Protein AF-A0A2E8MAB9-F1 (afdb_monomer)

Radius of gyration: 24.34 Å; Cα contacts (8 Å, |Δi|>4): 139; chains: 1; bounding box: 61×45×67 Å

Foldseek 3Di:
DDDDDPLRVCQVQFQDWDWDFDDDPPDTDIDIFGFFFFDDPVRPPPGTDRPDDPPPPPDPPPDPDDDDLVVLLVVLVVVVVVVVVLVPDPPHPPDPVVDQAPVSLVVVLVVLCPDVVSVVVNVSVVSSVVSVVVVVLCDCQLQHVVVVVVQVVVCVVVVHHDDVVVSVCRNVVVVVVVVVVSVVVVVVVVVVVPCPPVPPPPRDTPDDDD

Structure (mmCIF, N/CA/C/O backbone):
data_AF-A0A2E8MAB9-F1
#
_entry.id   AF-A0A2E8MAB9-F1
#
loop_
_atom_site.group_PDB
_atom_site.id
_atom_site.type_symbol
_atom_site.label_atom_id
_atom_site.label_alt_id
_atom_site.label_comp_id
_atom_site.label_asym_id
_atom_site.label_entity_id
_atom_site.label_seq_id
_atom_site.pdbx_PDB_ins_code
_atom_site.Cartn_x
_atom_site.Cartn_y
_atom_site.Cartn_z
_atom_site.occupancy
_atom_site.B_iso_or_equiv
_atom_site.auth_seq_id
_atom_site.auth_comp_id
_atom_site.auth_asym_id
_atom_site.auth_atom_id
_atom_site.pdbx_PDB_model_num
ATOM 1 N N . MET A 1 1 ? 9.177 -32.205 -20.028 1.00 34.44 1 MET A N 1
ATOM 2 C CA . MET A 1 1 ? 10.242 -31.185 -19.918 1.00 34.44 1 MET A CA 1
ATOM 3 C C . MET A 1 1 ? 9.571 -29.888 -19.510 1.00 34.44 1 MET A C 1
ATOM 5 O O . MET A 1 1 ? 8.695 -29.441 -20.235 1.00 34.44 1 MET A O 1
ATOM 9 N N . GLY A 1 2 ? 9.847 -29.394 -18.302 1.00 42.41 2 GLY A N 1
ATOM 10 C CA . GLY A 1 2 ? 9.164 -28.224 -17.744 1.00 42.41 2 GLY A CA 1
ATOM 11 C C . GLY A 1 2 ? 9.558 -26.936 -18.464 1.00 42.41 2 GLY A C 1
ATOM 12 O O . GLY A 1 2 ? 10.690 -26.799 -18.920 1.00 42.41 2 GLY A O 1
ATOM 13 N N . THR A 1 3 ? 8.624 -25.997 -18.568 1.00 41.03 3 THR A N 1
ATOM 14 C CA . THR A 1 3 ? 8.902 -24.623 -18.993 1.00 41.03 3 THR A CA 1
ATOM 15 C C . THR A 1 3 ? 9.700 -23.929 -17.888 1.00 41.03 3 THR A C 1
ATOM 17 O O . THR A 1 3 ? 9.119 -23.466 -16.908 1.00 41.03 3 THR A O 1
ATOM 20 N N . LEU A 1 4 ? 11.027 -23.907 -18.000 1.00 53.75 4 LEU A N 1
ATOM 21 C CA . LEU A 1 4 ? 11.883 -23.125 -17.106 1.00 53.75 4 LEU A CA 1
ATOM 22 C C . LEU A 1 4 ? 11.852 -21.659 -17.541 1.00 53.75 4 LEU A C 1
ATOM 24 O O . LEU A 1 4 ? 11.983 -21.354 -18.729 1.00 53.75 4 LEU A O 1
ATOM 28 N N . HIS A 1 5 ? 11.684 -20.745 -16.584 1.00 64.25 5 HIS A N 1
ATOM 29 C CA . HIS A 1 5 ? 11.868 -19.324 -16.863 1.00 64.25 5 HIS A CA 1
ATOM 30 C C . HIS A 1 5 ? 13.335 -19.069 -17.230 1.00 64.25 5 HIS A C 1
ATOM 32 O O . HIS A 1 5 ? 14.239 -19.618 -16.604 1.00 64.25 5 HIS A O 1
ATOM 38 N N . VAL A 1 6 ? 13.583 -18.200 -18.217 1.00 66.81 6 VAL A N 1
ATOM 39 C CA . VAL A 1 6 ? 14.946 -17.852 -18.671 1.00 66.81 6 VAL A CA 1
ATOM 40 C C . VAL A 1 6 ? 15.830 -17.401 -17.502 1.00 66.81 6 VAL A C 1
ATOM 42 O O . VAL A 1 6 ? 16.992 -17.779 -17.436 1.00 66.81 6 VAL A O 1
ATOM 45 N N . SER A 1 7 ? 15.272 -16.669 -16.534 1.00 64.94 7 SER A N 1
ATOM 46 C CA . SER A 1 7 ? 15.986 -16.257 -15.320 1.00 64.94 7 SER A CA 1
ATOM 47 C C . SER A 1 7 ? 16.427 -17.430 -14.437 1.00 64.94 7 SER A C 1
ATOM 49 O O . SER A 1 7 ? 17.512 -17.377 -13.873 1.00 64.94 7 SER A O 1
ATOM 51 N N . GLN A 1 8 ? 15.629 -18.498 -14.343 1.00 66.38 8 GLN A N 1
ATOM 52 C CA . GLN A 1 8 ? 15.975 -19.699 -13.573 1.00 66.38 8 GLN A CA 1
ATOM 53 C C . GLN A 1 8 ? 17.070 -20.504 -14.271 1.00 66.38 8 GLN A C 1
ATOM 55 O O . GLN A 1 8 ? 18.036 -20.900 -13.634 1.00 66.38 8 GLN A O 1
ATOM 60 N N . LEU A 1 9 ? 16.977 -20.660 -15.597 1.00 69.12 9 LEU A N 1
ATOM 61 C CA . LEU A 1 9 ? 18.009 -21.342 -16.383 1.00 69.12 9 LEU A CA 1
ATOM 62 C C . LEU A 1 9 ? 19.374 -20.647 -16.258 1.00 69.12 9 LEU A C 1
ATOM 64 O O . LEU A 1 9 ? 20.405 -21.310 -16.188 1.00 69.12 9 LEU A O 1
ATOM 68 N N . LEU A 1 10 ? 19.381 -19.313 -16.227 1.00 69.75 10 LEU A N 1
ATOM 69 C CA . LEU A 1 10 ? 20.598 -18.522 -16.049 1.00 69.75 10 LEU A CA 1
ATOM 70 C C . LEU A 1 10 ? 21.160 -18.618 -14.625 1.00 69.75 10 LEU A C 1
ATOM 72 O O . LEU A 1 10 ? 22.376 -18.678 -14.467 1.00 69.75 10 LEU A O 1
ATOM 76 N N . ALA A 1 11 ? 20.299 -18.677 -13.606 1.00 67.06 11 ALA A N 1
ATOM 77 C CA . ALA A 1 11 ? 20.726 -18.905 -12.227 1.00 67.06 11 ALA A CA 1
ATOM 78 C C . ALA A 1 11 ? 21.360 -20.299 -12.052 1.00 67.06 11 ALA A C 1
ATOM 80 O O . ALA A 1 11 ? 22.424 -20.416 -11.448 1.00 67.06 11 ALA A O 1
ATOM 81 N N . ASP A 1 12 ? 20.759 -21.332 -12.651 1.00 72.31 12 ASP A N 1
ATOM 82 C CA . ASP A 1 12 ? 21.230 -22.719 -12.553 1.00 72.31 12 ASP A CA 1
ATOM 83 C C . ASP A 1 12 ? 22.528 -22.962 -13.346 1.00 72.31 12 ASP A C 1
ATOM 85 O O . ASP A 1 12 ? 23.411 -23.702 -12.904 1.00 72.31 12 ASP A O 1
ATOM 89 N N . ASN A 1 13 ? 22.672 -22.329 -14.518 1.00 69.44 13 ASN A N 1
ATOM 90 C CA . ASN A 1 13 ? 23.865 -22.462 -15.365 1.00 69.44 13 ASN A CA 1
ATOM 91 C C . ASN A 1 13 ? 25.007 -21.498 -14.985 1.00 69.44 13 ASN A C 1
ATOM 93 O O . ASN A 1 13 ? 26.145 -21.690 -15.433 1.00 69.44 13 ASN A O 1
ATOM 97 N N . GLY A 1 14 ? 24.736 -20.486 -14.156 1.00 69.44 14 GLY A N 1
ATOM 98 C CA . GLY A 1 14 ? 25.714 -19.494 -13.706 1.00 69.44 14 GLY A CA 1
ATOM 99 C C . GLY A 1 14 ? 26.340 -18.683 -14.851 1.00 69.44 14 GLY A C 1
ATOM 100 O O . GLY A 1 14 ? 25.705 -18.396 -15.860 1.00 69.44 14 GLY A O 1
ATOM 101 N N . TRP A 1 15 ? 27.625 -18.328 -14.716 1.00 68.00 15 TRP A N 1
ATOM 102 C CA . TRP A 1 15 ? 28.404 -17.534 -15.692 1.00 68.00 15 TRP A CA 1
ATOM 103 C C . TRP A 1 15 ? 28.785 -18.285 -16.983 1.00 68.00 15 TRP A C 1
ATOM 105 O O . TRP A 1 15 ? 29.672 -17.851 -17.718 1.00 68.00 15 TRP A O 1
ATOM 115 N N . LYS A 1 16 ? 28.176 -19.445 -17.253 1.00 74.50 16 LYS A N 1
ATOM 116 C CA . LYS A 1 16 ? 28.507 -20.277 -18.415 1.00 74.50 16 LYS A CA 1
ATOM 117 C C . LYS A 1 16 ? 27.708 -19.855 -19.647 1.00 74.50 16 LYS A C 1
ATOM 119 O O . LYS A 1 16 ? 26.555 -19.436 -19.560 1.00 74.50 16 LYS A O 1
ATOM 124 N N . GLN A 1 17 ? 28.332 -20.025 -20.809 1.00 76.69 17 GLN A N 1
ATOM 125 C CA . GLN A 1 17 ? 27.708 -19.826 -22.113 1.00 76.69 17 GLN A CA 1
ATOM 126 C C . GLN A 1 17 ? 26.465 -20.716 -22.245 1.00 76.69 17 GLN A C 1
ATOM 128 O O . GLN A 1 17 ? 26.540 -21.933 -22.075 1.00 76.69 17 GLN A O 1
ATOM 133 N N . SER A 1 18 ? 25.324 -20.097 -22.535 1.00 77.50 18 SER A N 1
ATOM 134 C CA . SER A 1 18 ? 24.039 -20.772 -22.720 1.00 77.50 18 SER A CA 1
ATOM 135 C C . SER A 1 18 ? 23.557 -20.573 -24.152 1.00 77.50 18 SER A C 1
ATOM 137 O O . SER A 1 18 ? 23.615 -19.466 -24.686 1.00 77.50 18 SER A O 1
ATOM 139 N N . VAL A 1 19 ? 23.084 -21.644 -24.784 1.00 78.75 19 VAL A N 1
ATOM 140 C CA . VAL A 1 19 ? 22.575 -21.603 -26.158 1.00 78.75 19 VAL A CA 1
ATOM 141 C C . VAL A 1 19 ? 21.055 -21.506 -26.130 1.00 78.75 19 VAL A C 1
ATOM 143 O O . VAL A 1 19 ? 20.378 -22.344 -25.536 1.00 78.75 19 VAL A O 1
ATOM 146 N N . PHE A 1 20 ? 20.523 -20.469 -26.767 1.00 78.94 20 PHE A N 1
ATOM 147 C CA . PHE A 1 20 ? 19.099 -20.185 -26.861 1.00 78.94 20 PHE A CA 1
ATOM 148 C C . PHE A 1 20 ? 18.639 -20.308 -28.310 1.00 78.94 20 PHE A C 1
ATOM 150 O O . PHE A 1 20 ? 19.282 -19.812 -29.228 1.00 78.94 20 PHE A O 1
ATOM 157 N N . GLN A 1 21 ? 17.483 -20.929 -28.520 1.00 80.75 21 GLN A N 1
ATOM 158 C CA . GLN A 1 21 ? 16.795 -20.883 -29.805 1.00 80.75 21 GLN A CA 1
ATOM 159 C C . GLN A 1 21 ? 15.711 -19.810 -29.736 1.00 80.75 21 GLN A C 1
ATOM 161 O O . GLN A 1 21 ? 14.724 -19.949 -29.014 1.00 80.75 21 GLN A O 1
ATOM 166 N N . VAL A 1 22 ? 15.902 -18.722 -30.476 1.00 80.44 22 VAL A N 1
ATOM 167 C CA . VAL A 1 22 ? 14.970 -17.598 -30.555 1.00 80.44 22 VAL A CA 1
ATOM 168 C C . VAL A 1 22 ? 14.197 -17.701 -31.858 1.00 80.44 22 VAL A C 1
ATOM 170 O O . VAL A 1 22 ? 14.761 -17.618 -32.947 1.00 80.44 22 VAL A O 1
ATOM 173 N N . ARG A 1 23 ? 12.878 -17.858 -31.760 1.00 80.12 23 ARG A N 1
ATOM 174 C CA . ARG A 1 23 ? 11.994 -17.789 -32.922 1.00 80.12 23 ARG A CA 1
ATOM 175 C C . ARG A 1 23 ? 11.657 -16.326 -33.219 1.00 80.12 23 ARG A C 1
ATOM 177 O O . ARG A 1 23 ? 11.083 -15.646 -32.373 1.00 80.12 23 ARG A O 1
ATOM 184 N N . ARG A 1 24 ? 11.993 -15.853 -34.421 1.00 76.38 24 ARG A N 1
ATOM 185 C CA . ARG A 1 24 ? 11.636 -14.525 -34.941 1.00 76.38 24 ARG A CA 1
ATOM 186 C C . ARG A 1 24 ? 10.796 -14.712 -36.207 1.00 76.38 24 ARG A C 1
ATOM 188 O O . ARG A 1 24 ? 11.336 -15.018 -37.266 1.00 76.38 24 ARG A O 1
ATOM 195 N N . GLY A 1 25 ? 9.476 -14.555 -36.093 1.00 81.00 25 GLY A N 1
ATOM 196 C CA . GLY A 1 25 ? 8.545 -14.945 -37.162 1.00 81.00 25 GLY A CA 1
ATOM 197 C C . GLY A 1 25 ? 8.612 -16.456 -37.419 1.00 81.00 25 GLY A C 1
ATOM 198 O O . GLY A 1 25 ? 8.559 -17.235 -36.468 1.00 81.00 25 GLY A O 1
ATOM 199 N N . ASP A 1 26 ? 8.803 -16.859 -38.678 1.00 80.25 26 ASP A N 1
ATOM 200 C CA . ASP A 1 26 ? 8.925 -18.272 -39.083 1.00 80.25 26 ASP A CA 1
ATOM 201 C C . ASP A 1 26 ? 10.359 -18.829 -39.006 1.00 80.25 26 ASP A C 1
ATOM 203 O O . ASP A 1 26 ? 10.583 -20.016 -39.243 1.00 80.25 26 ASP A O 1
ATOM 207 N N . GLN A 1 27 ? 11.351 -18.000 -38.662 1.00 75.81 27 GLN A N 1
ATOM 208 C CA . GLN A 1 27 ? 12.752 -18.417 -38.579 1.00 75.81 27 GLN A CA 1
ATOM 209 C C . GLN A 1 27 ? 13.171 -18.671 -37.130 1.00 75.81 27 GLN A C 1
ATOM 211 O O . GLN A 1 27 ? 12.914 -17.864 -36.235 1.00 75.81 27 GLN A O 1
ATOM 216 N N . VAL A 1 28 ? 13.842 -19.799 -36.898 1.00 82.31 28 VAL A N 1
ATOM 217 C CA . VAL A 1 28 ? 14.472 -20.127 -35.614 1.00 82.31 28 VAL A CA 1
ATOM 218 C C . VAL A 1 28 ? 15.954 -19.796 -35.717 1.00 82.31 28 VAL A C 1
ATOM 220 O O . VAL A 1 28 ? 16.658 -20.354 -36.552 1.00 82.31 28 VAL A O 1
ATOM 223 N N . ILE A 1 29 ? 16.407 -18.868 -34.879 1.00 83.69 29 ILE A N 1
ATOM 224 C CA . ILE A 1 29 ? 17.793 -18.415 -34.810 1.00 83.69 29 ILE A CA 1
ATOM 225 C C . ILE A 1 29 ? 18.401 -18.982 -33.533 1.00 83.69 29 ILE A C 1
ATOM 227 O O . ILE A 1 29 ? 17.862 -18.792 -32.445 1.00 83.69 29 ILE A O 1
ATOM 231 N N . GLU A 1 30 ? 19.528 -19.667 -33.659 1.00 82.12 30 GLU A N 1
ATOM 232 C CA . GLU A 1 30 ? 20.311 -20.123 -32.518 1.00 82.12 30 GLU A CA 1
ATOM 233 C C . GLU A 1 30 ? 21.272 -19.008 -32.100 1.00 82.12 30 GLU A C 1
ATOM 235 O O . GLU A 1 30 ? 22.102 -18.555 -32.889 1.00 82.12 30 GLU A O 1
ATOM 240 N N . CYS A 1 31 ? 21.126 -18.516 -30.874 1.00 76.81 31 CYS A N 1
ATOM 241 C CA . CYS A 1 31 ? 22.013 -17.525 -30.296 1.00 76.81 31 CYS A CA 1
ATOM 242 C C . CYS A 1 31 ? 22.695 -18.094 -29.058 1.00 76.81 31 CYS A C 1
ATOM 244 O O . CYS A 1 31 ? 22.070 -18.569 -28.113 1.00 76.81 31 CYS A O 1
ATOM 246 N N . SER A 1 32 ? 24.017 -18.027 -29.061 1.00 75.81 32 SER A N 1
ATOM 247 C CA . SER A 1 32 ? 24.800 -18.289 -27.870 1.00 75.81 32 SER A CA 1
ATOM 248 C C . SER A 1 32 ? 24.921 -17.005 -27.068 1.00 75.81 32 SER A C 1
ATOM 250 O O . SER A 1 32 ? 25.354 -15.988 -27.609 1.00 75.81 32 SER A O 1
ATOM 252 N N . VAL A 1 33 ? 24.617 -17.064 -25.776 1.00 76.81 33 VAL A N 1
ATOM 253 C CA . VAL A 1 33 ? 24.736 -15.909 -24.898 1.00 76.81 33 VAL A CA 1
ATOM 254 C C . VAL A 1 33 ? 25.484 -16.256 -23.621 1.00 76.81 33 VAL A C 1
ATOM 256 O O . VAL A 1 33 ? 25.174 -17.233 -22.940 1.00 76.81 33 VAL A O 1
ATOM 259 N N . THR A 1 34 ? 26.473 -15.429 -23.299 1.00 76.56 34 THR A N 1
ATOM 260 C CA . THR A 1 34 ? 27.266 -15.532 -22.075 1.00 76.56 34 THR A CA 1
ATOM 261 C C . THR A 1 34 ? 26.824 -14.424 -21.125 1.00 76.56 34 THR A C 1
ATOM 263 O O . THR A 1 34 ? 26.881 -13.254 -21.512 1.00 76.56 34 THR A O 1
ATOM 266 N N . PRO A 1 35 ? 26.356 -14.750 -19.908 1.00 74.06 35 PRO A N 1
ATOM 267 C CA . PRO A 1 35 ? 25.998 -13.734 -18.927 1.00 74.06 35 PRO A CA 1
ATOM 268 C C . PRO A 1 35 ? 27.219 -12.911 -18.519 1.00 74.06 35 PRO A C 1
ATOM 270 O O . PRO A 1 35 ? 28.294 -13.463 -18.287 1.00 74.06 35 PRO A O 1
ATOM 273 N N . LEU A 1 36 ? 27.047 -11.596 -18.404 1.00 69.44 36 LEU A N 1
ATOM 274 C CA . LEU A 1 36 ? 28.117 -10.671 -18.033 1.00 69.44 36 LEU A CA 1
ATOM 275 C C . LEU A 1 36 ? 27.724 -9.853 -16.806 1.00 69.44 36 LEU A C 1
ATOM 277 O O . LEU A 1 36 ? 26.551 -9.540 -16.583 1.00 69.44 36 LEU A O 1
ATOM 281 N N . LYS A 1 37 ? 28.737 -9.492 -16.017 1.00 68.44 37 LYS A N 1
ATOM 282 C CA . LYS A 1 37 ? 28.612 -8.609 -14.858 1.00 68.44 37 LYS A CA 1
ATOM 283 C C . LYS A 1 37 ? 29.173 -7.228 -15.205 1.00 68.44 37 LYS A C 1
ATOM 285 O O . LYS A 1 37 ? 30.285 -7.163 -15.732 1.00 68.44 37 LYS A O 1
ATOM 290 N N . PRO A 1 38 ? 28.461 -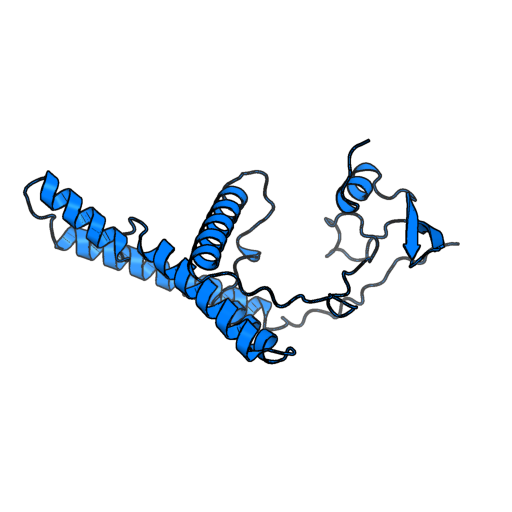6.133 -14.898 1.00 63.75 38 PRO A N 1
ATOM 291 C CA . PRO A 1 38 ? 29.050 -4.799 -14.920 1.00 63.75 38 PRO A CA 1
ATOM 292 C C . PRO A 1 38 ? 30.247 -4.699 -13.964 1.00 63.75 38 PRO A C 1
ATOM 294 O O . PRO A 1 38 ? 30.183 -5.217 -12.848 1.00 63.75 38 PRO A O 1
ATOM 297 N N . ALA A 1 39 ? 31.320 -4.012 -14.361 1.00 58.66 39 ALA A N 1
ATOM 298 C CA . ALA A 1 39 ? 32.440 -3.745 -13.462 1.00 58.66 39 ALA A CA 1
ATOM 299 C C . ALA A 1 39 ? 32.079 -2.643 -12.441 1.00 58.66 39 ALA A C 1
ATOM 301 O O . ALA A 1 39 ? 31.575 -1.585 -12.820 1.00 58.66 39 ALA A O 1
ATOM 302 N N . GLY A 1 40 ? 32.352 -2.879 -11.150 1.00 58.00 40 GLY A N 1
ATOM 303 C CA . GLY A 1 40 ? 32.184 -1.903 -10.061 1.00 58.00 40 GLY A CA 1
ATOM 304 C C . GLY A 1 40 ? 31.693 -2.520 -8.742 1.00 58.00 40 GLY A C 1
ATOM 305 O O . GLY A 1 40 ? 30.873 -3.434 -8.760 1.00 58.00 40 GLY A O 1
ATOM 306 N N . GLU A 1 41 ? 32.159 -1.992 -7.601 1.00 55.91 41 GLU A N 1
ATOM 307 C CA . GLU A 1 41 ? 31.814 -2.464 -6.235 1.00 55.91 41 GLU A CA 1
ATOM 308 C C . GLU A 1 41 ? 30.296 -2.441 -5.957 1.00 55.91 41 GLU A C 1
ATOM 310 O O . GLU A 1 41 ? 29.750 -3.304 -5.284 1.00 55.91 41 GLU A O 1
ATOM 315 N N . ILE A 1 42 ? 29.571 -1.503 -6.570 1.00 51.59 42 ILE A N 1
ATOM 316 C CA . ILE A 1 42 ? 28.102 -1.380 -6.495 1.00 51.59 42 ILE A CA 1
ATOM 317 C C . ILE A 1 42 ? 27.325 -2.537 -7.148 1.00 51.59 42 ILE A C 1
ATOM 319 O O . ILE A 1 42 ? 26.113 -2.644 -6.961 1.00 51.59 42 ILE A O 1
ATOM 323 N N . PHE A 1 43 ? 27.990 -3.397 -7.921 1.00 56.06 43 PHE A N 1
ATOM 324 C CA . PHE A 1 43 ? 27.363 -4.526 -8.612 1.00 56.06 43 PHE A CA 1
ATOM 325 C C . PHE A 1 43 ? 27.823 -5.880 -8.055 1.00 56.06 43 PHE A C 1
ATOM 327 O O . PHE A 1 43 ? 27.528 -6.907 -8.664 1.00 56.06 43 PHE A O 1
ATOM 334 N N . GLU A 1 44 ? 28.541 -5.904 -6.924 1.00 56.59 44 GLU A N 1
ATOM 335 C CA . GLU A 1 44 ? 29.243 -7.090 -6.420 1.00 56.59 44 GLU A CA 1
ATOM 336 C C . GLU A 1 44 ? 28.310 -8.264 -6.061 1.00 56.59 44 GLU A C 1
ATOM 338 O O . GLU A 1 44 ? 28.620 -9.397 -6.429 1.00 56.59 44 GLU A O 1
ATOM 343 N N . ASP A 1 45 ? 27.124 -7.984 -5.521 1.00 59.56 45 ASP A N 1
ATOM 344 C CA . ASP A 1 45 ? 26.118 -8.987 -5.125 1.00 59.56 45 ASP A CA 1
ATOM 345 C C . ASP A 1 45 ? 25.038 -9.268 -6.191 1.00 59.56 45 ASP A C 1
ATOM 347 O O . ASP A 1 45 ? 23.995 -9.849 -5.894 1.00 59.56 45 ASP A O 1
ATOM 351 N N . GLN A 1 46 ? 25.228 -8.839 -7.444 1.00 62.75 46 GLN A N 1
ATOM 352 C CA . GLN A 1 46 ? 24.210 -9.056 -8.478 1.00 62.75 46 GLN A CA 1
ATOM 353 C C . GLN A 1 46 ? 24.361 -10.386 -9.221 1.00 62.75 46 GLN A C 1
ATOM 355 O O . GLN A 1 46 ? 25.447 -10.744 -9.682 1.00 62.75 46 GLN A O 1
ATOM 360 N N . ASP A 1 47 ? 23.217 -11.046 -9.419 1.00 64.06 47 ASP A N 1
ATOM 361 C CA . ASP A 1 47 ? 23.072 -12.240 -10.249 1.00 64.06 47 ASP A CA 1
ATOM 362 C C . ASP A 1 47 ? 23.515 -12.008 -11.708 1.00 64.06 47 ASP A C 1
ATOM 364 O O . ASP A 1 47 ? 23.410 -10.885 -12.223 1.00 64.06 47 ASP A O 1
ATOM 368 N N . PRO A 1 48 ? 23.969 -13.066 -12.411 1.00 64.44 48 PRO A N 1
ATOM 369 C CA . PRO A 1 48 ? 24.334 -13.004 -13.823 1.00 64.44 48 PRO A CA 1
ATOM 370 C C . PRO A 1 48 ? 23.180 -12.490 -14.695 1.00 64.44 48 PRO A C 1
ATOM 372 O O . PRO A 1 48 ? 22.056 -12.991 -14.645 1.00 64.44 48 PRO A O 1
ATOM 375 N N . LYS A 1 49 ? 23.471 -11.497 -15.545 1.00 68.06 49 LYS A N 1
ATOM 376 C CA . LYS A 1 49 ? 22.494 -10.868 -16.447 1.00 68.06 49 LYS A CA 1
ATOM 377 C C . LYS A 1 49 ? 22.930 -10.996 -17.898 1.00 68.06 49 LYS A C 1
ATOM 379 O O . LYS A 1 49 ? 24.110 -10.983 -18.227 1.00 68.06 49 LYS A O 1
ATOM 384 N N . VAL A 1 50 ? 21.933 -11.087 -18.772 1.00 68.75 50 VAL A N 1
ATOM 385 C CA . VAL A 1 50 ? 22.111 -11.241 -20.224 1.00 68.75 50 VAL A CA 1
ATOM 386 C C . VAL A 1 50 ? 21.707 -9.967 -20.992 1.00 68.75 50 VAL A C 1
ATOM 388 O O . VAL A 1 50 ? 21.758 -9.909 -22.214 1.00 68.75 50 VAL A O 1
ATOM 391 N N . GLY A 1 51 ? 21.318 -8.903 -20.279 1.00 64.94 51 GLY A N 1
ATOM 392 C CA . GLY A 1 51 ? 20.987 -7.612 -20.895 1.00 64.94 51 GLY A CA 1
ATOM 393 C C . GLY A 1 51 ? 19.718 -7.624 -21.755 1.00 64.94 51 GLY A C 1
ATOM 394 O O . GLY A 1 51 ? 19.482 -6.680 -22.502 1.00 64.94 51 GLY A O 1
ATOM 395 N N . ILE A 1 52 ? 18.887 -8.667 -21.651 1.00 68.69 52 ILE A N 1
ATOM 396 C CA . ILE A 1 52 ? 17.572 -8.709 -22.295 1.00 68.69 52 ILE A CA 1
ATOM 397 C C . ILE A 1 52 ? 16.636 -7.813 -21.494 1.00 68.69 52 ILE A C 1
ATOM 399 O O . ILE A 1 52 ? 16.288 -8.112 -20.350 1.00 68.69 52 ILE A O 1
ATOM 403 N N . LEU A 1 53 ? 16.234 -6.712 -22.111 1.00 60.22 53 LEU A N 1
ATOM 404 C CA . LEU A 1 53 ? 15.195 -5.839 -21.600 1.00 60.22 53 LEU A CA 1
ATOM 405 C C . LEU A 1 53 ? 13.908 -6.165 -22.345 1.00 60.22 53 LEU A C 1
ATOM 407 O O . LEU A 1 53 ? 13.912 -6.342 -23.563 1.00 60.22 53 LEU A O 1
ATOM 411 N N . TRP A 1 54 ? 12.810 -6.261 -21.601 1.00 57.16 54 TRP A N 1
ATOM 412 C CA . TRP A 1 54 ? 11.499 -6.278 -22.227 1.00 57.16 54 TRP A CA 1
ATOM 413 C C . TRP A 1 54 ? 11.289 -4.941 -22.926 1.00 57.16 54 TRP A C 1
ATOM 415 O O . TRP A 1 54 ? 11.351 -3.885 -22.292 1.00 57.16 54 TRP A O 1
ATOM 425 N N . ASP A 1 55 ? 11.063 -4.999 -24.233 1.00 58.28 55 ASP A N 1
ATOM 426 C CA . ASP A 1 55 ? 10.599 -3.845 -24.977 1.00 58.28 55 ASP A CA 1
ATOM 427 C C . ASP A 1 55 ? 9.110 -3.663 -24.669 1.00 58.28 55 ASP A C 1
ATOM 429 O O . ASP A 1 55 ? 8.248 -4.356 -25.204 1.00 58.28 55 ASP A O 1
ATOM 433 N N . TRP A 1 56 ? 8.815 -2.752 -23.744 1.00 55.12 56 TRP A N 1
ATOM 434 C CA . TRP A 1 56 ? 7.445 -2.404 -23.371 1.00 55.12 56 TRP A CA 1
ATOM 435 C C . TRP A 1 56 ? 6.724 -1.579 -24.453 1.00 55.12 56 TRP A C 1
ATOM 437 O O . TRP A 1 56 ? 5.545 -1.271 -24.281 1.00 55.12 56 TRP A O 1
ATOM 447 N N . GLN A 1 57 ? 7.411 -1.199 -25.540 1.00 51.94 57 GLN A N 1
ATOM 448 C CA . GLN A 1 57 ? 6.865 -0.430 -26.663 1.00 51.94 57 GLN A CA 1
ATOM 449 C C . GLN A 1 57 ? 6.645 -1.278 -27.925 1.00 51.94 57 GLN A C 1
ATOM 451 O O . GLN A 1 57 ? 5.818 -0.907 -28.759 1.00 51.94 57 GLN A O 1
ATOM 456 N N . ALA A 1 58 ? 7.331 -2.412 -28.087 1.00 42.19 58 ALA A N 1
ATOM 457 C CA . ALA A 1 58 ? 7.183 -3.247 -29.277 1.00 42.19 58 ALA A CA 1
ATOM 458 C C . ALA A 1 58 ? 5.904 -4.099 -29.248 1.00 42.19 58 ALA A C 1
ATOM 460 O O . ALA A 1 58 ? 5.823 -5.095 -28.535 1.00 42.19 58 ALA A O 1
ATOM 461 N N . ASN A 1 59 ? 4.941 -3.732 -30.103 1.00 46.00 59 ASN A N 1
ATOM 462 C CA . ASN A 1 59 ? 3.832 -4.572 -30.581 1.00 46.00 59 ASN A CA 1
ATOM 463 C C . ASN A 1 59 ? 3.126 -5.405 -29.498 1.00 46.00 59 ASN A C 1
ATOM 465 O O . ASN A 1 59 ? 2.856 -6.593 -29.684 1.00 46.00 59 ASN A O 1
ATOM 469 N N . ILE A 1 60 ? 2.779 -4.777 -28.373 1.00 50.53 60 ILE A N 1
ATOM 470 C CA . ILE A 1 60 ? 1.728 -5.328 -27.525 1.00 50.53 60 ILE A CA 1
ATOM 471 C C . ILE A 1 60 ? 0.437 -5.119 -28.313 1.00 50.53 60 ILE A C 1
ATOM 473 O O . ILE A 1 60 ? -0.050 -3.995 -28.406 1.00 50.53 60 ILE A O 1
ATOM 477 N N . GLU A 1 61 ? -0.112 -6.182 -28.903 1.00 47.25 61 GLU A N 1
ATOM 478 C CA . GLU A 1 61 ? -1.512 -6.187 -29.323 1.00 47.25 61 GLU A CA 1
ATOM 479 C C . GLU A 1 61 ? -2.362 -6.014 -28.059 1.00 47.25 61 GLU A C 1
ATOM 481 O O . GLU A 1 61 ? -2.775 -6.970 -27.400 1.00 47.25 61 GLU A O 1
ATOM 486 N N . THR A 1 62 ? -2.556 -4.764 -27.644 1.00 52.81 62 THR A N 1
ATOM 487 C CA . THR A 1 62 ? -3.412 -4.417 -26.521 1.00 52.81 62 THR A CA 1
ATOM 488 C C . THR A 1 62 ? -4.847 -4.604 -26.981 1.00 52.81 62 THR A C 1
ATOM 490 O O . THR A 1 62 ? -5.477 -3.685 -27.502 1.00 52.81 62 THR A O 1
ATOM 493 N N . ALA A 1 63 ? -5.379 -5.811 -26.813 1.00 52.34 63 ALA A N 1
ATOM 494 C CA . ALA A 1 63 ? -6.811 -6.014 -26.911 1.00 52.34 63 ALA A CA 1
ATOM 495 C C . ALA A 1 63 ? -7.477 -5.211 -25.782 1.00 52.34 63 ALA A C 1
ATOM 497 O O . ALA A 1 63 ? -7.244 -5.482 -24.601 1.00 52.34 63 ALA A O 1
ATOM 498 N N . MET A 1 64 ? -8.299 -4.216 -26.134 1.00 55.16 64 MET A N 1
ATOM 499 C CA . MET A 1 64 ? -9.171 -3.529 -25.178 1.00 55.16 64 MET A CA 1
ATOM 500 C C . MET A 1 64 ? -10.220 -4.514 -24.659 1.00 55.16 64 MET A C 1
ATOM 502 O O . MET A 1 64 ? -11.329 -4.644 -25.183 1.00 55.16 64 MET A O 1
ATOM 506 N N . VAL A 1 65 ? -9.854 -5.237 -23.608 1.00 60.25 65 VAL A N 1
ATOM 507 C CA . VAL A 1 65 ? -10.796 -6.010 -22.813 1.00 60.25 65 VAL A CA 1
ATOM 508 C C . VAL A 1 65 ? -11.629 -5.040 -21.984 1.00 60.25 65 VAL A C 1
ATOM 510 O O . VAL A 1 65 ? -11.098 -4.134 -21.348 1.00 60.25 65 VAL A O 1
ATOM 513 N N . HIS A 1 66 ? -12.946 -5.233 -21.995 1.00 64.50 66 HIS A N 1
ATOM 514 C CA . HIS A 1 66 ? -13.896 -4.475 -21.182 1.00 64.50 66 HIS A CA 1
ATOM 515 C C . HIS A 1 66 ? -14.359 -5.357 -20.011 1.00 64.50 66 HIS A C 1
ATOM 517 O O . HIS A 1 66 ? -15.481 -5.872 -20.038 1.00 64.50 66 HIS A O 1
ATOM 523 N N . PRO A 1 67 ? -13.502 -5.621 -19.003 1.00 71.25 67 PRO A N 1
ATOM 524 C CA . PRO A 1 67 ? -13.903 -6.416 -17.856 1.00 71.25 67 PRO A CA 1
ATOM 525 C C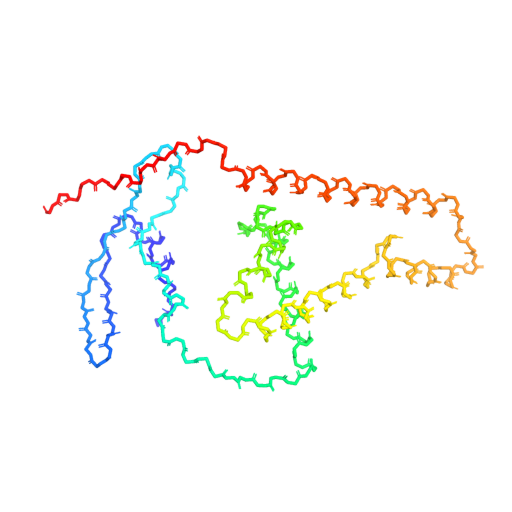 . PRO A 1 67 ? -15.014 -5.689 -17.101 1.00 71.25 67 PRO A C 1
ATOM 527 O O . PRO A 1 67 ? -14.956 -4.478 -16.873 1.00 71.25 67 PRO A O 1
ATOM 530 N N . THR A 1 68 ? -16.033 -6.433 -16.684 1.00 80.56 68 THR A N 1
ATOM 531 C CA . THR A 1 68 ? -17.130 -5.872 -15.895 1.00 80.56 68 THR A CA 1
ATOM 532 C C . THR A 1 68 ? -16.607 -5.315 -14.561 1.00 80.56 68 THR A C 1
ATOM 534 O O . THR A 1 68 ? -15.619 -5.832 -14.028 1.00 80.56 68 THR A O 1
ATOM 537 N N . PRO A 1 69 ? -17.260 -4.292 -13.971 1.00 78.50 69 PRO A N 1
ATOM 538 C CA . PRO A 1 69 ? -16.808 -3.688 -12.713 1.00 78.50 69 PRO A CA 1
ATOM 539 C C . PRO A 1 69 ? -16.597 -4.707 -11.583 1.00 78.50 69 PRO A C 1
ATOM 541 O O . PRO A 1 69 ? -15.619 -4.629 -10.845 1.00 78.50 69 PRO A O 1
ATOM 544 N N . TYR A 1 70 ? -17.466 -5.719 -11.492 1.00 82.81 70 TYR A N 1
ATOM 545 C CA . TYR A 1 70 ? -17.336 -6.801 -10.513 1.00 82.81 70 TYR A CA 1
ATOM 546 C C . TYR A 1 70 ? -16.049 -7.617 -10.697 1.00 82.81 70 TYR A C 1
ATOM 548 O O . TYR A 1 70 ? -15.367 -7.931 -9.721 1.00 82.81 70 TYR A O 1
ATOM 556 N N . PHE A 1 71 ? -15.690 -7.931 -11.946 1.00 80.75 71 PHE A N 1
ATOM 557 C CA . 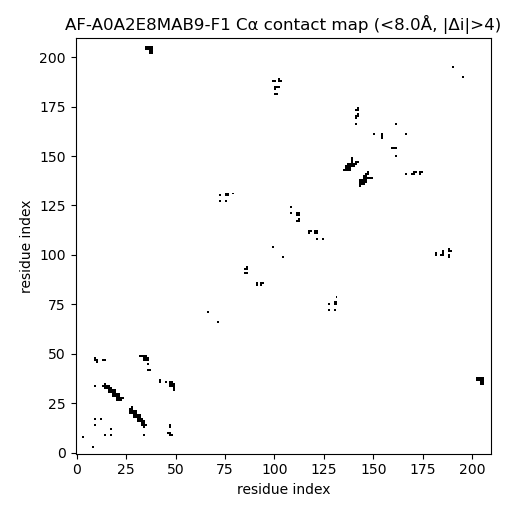PHE A 1 71 ? -14.464 -8.666 -12.242 1.00 80.75 71 PHE A CA 1
ATOM 558 C C . PHE A 1 71 ? -13.225 -7.863 -11.832 1.00 80.75 71 PHE A C 1
ATOM 560 O O . PHE A 1 71 ? -12.325 -8.420 -11.215 1.00 80.75 71 PHE A O 1
ATOM 567 N N . GLN A 1 72 ? -13.214 -6.551 -12.088 1.00 76.44 72 GLN A N 1
ATOM 568 C CA . GLN A 1 72 ? -12.098 -5.666 -11.726 1.00 76.44 72 GLN A CA 1
ATOM 569 C C . GLN A 1 72 ? -11.889 -5.562 -10.209 1.00 76.44 72 GLN A C 1
ATOM 571 O O . GLN A 1 72 ? -10.753 -5.584 -9.731 1.00 76.44 72 GLN A O 1
ATOM 576 N N . ILE A 1 73 ? -12.979 -5.493 -9.439 1.00 79.06 73 ILE A N 1
ATOM 577 C CA . ILE A 1 73 ? -12.915 -5.487 -7.971 1.00 79.06 73 ILE A CA 1
ATOM 578 C C . ILE A 1 73 ? -12.348 -6.818 -7.468 1.00 79.06 73 ILE A C 1
ATOM 580 O O . ILE A 1 73 ? -11.414 -6.831 -6.669 1.00 79.06 73 ILE A O 1
ATOM 584 N N . MET A 1 74 ? -12.871 -7.942 -7.964 1.00 81.31 74 MET A N 1
ATOM 585 C CA . MET A 1 74 ? -12.419 -9.270 -7.546 1.00 81.31 74 MET A CA 1
ATOM 586 C C . MET A 1 74 ? -10.951 -9.528 -7.910 1.00 81.31 74 MET A C 1
ATOM 588 O O . MET A 1 74 ? -10.213 -10.137 -7.137 1.00 81.31 74 MET A O 1
ATOM 592 N N . ASP A 1 75 ? -10.518 -9.058 -9.075 1.00 79.31 75 ASP A N 1
ATOM 593 C CA . ASP A 1 75 ? -9.131 -9.162 -9.524 1.00 79.31 75 ASP A CA 1
ATOM 594 C C . ASP A 1 75 ? -8.179 -8.320 -8.660 1.00 79.31 75 ASP A C 1
ATOM 596 O O . ASP A 1 75 ? -7.122 -8.797 -8.239 1.00 79.31 75 ASP A O 1
ATOM 600 N N . SER A 1 76 ? -8.604 -7.111 -8.284 1.00 75.88 76 SER A N 1
ATOM 601 C CA . SER A 1 76 ? -7.860 -6.251 -7.354 1.00 75.88 76 SER A CA 1
ATOM 602 C C . SER A 1 76 ? -7.696 -6.919 -5.984 1.00 75.88 76 SER A C 1
ATOM 604 O O . SER A 1 76 ? -6.589 -6.963 -5.447 1.00 75.88 76 SER A O 1
ATOM 606 N N . LEU A 1 77 ? -8.764 -7.528 -5.453 1.00 80.69 77 LEU A N 1
ATOM 607 C CA . LEU A 1 77 ? -8.731 -8.274 -4.188 1.00 80.69 77 LEU A CA 1
ATOM 608 C C . LEU A 1 77 ? -7.772 -9.468 -4.240 1.00 80.69 77 LEU A C 1
ATOM 610 O O . LEU A 1 77 ? -6.974 -9.672 -3.323 1.00 80.69 77 LEU A O 1
ATOM 614 N N . LYS A 1 78 ? -7.816 -10.244 -5.328 1.00 81.50 78 LYS A N 1
ATOM 615 C CA . LYS A 1 78 ? -6.894 -11.369 -5.545 1.00 81.50 78 LYS A CA 1
ATOM 616 C C . LYS A 1 78 ? -5.448 -10.897 -5.621 1.00 81.50 78 LYS A C 1
ATOM 618 O O . LYS A 1 78 ? -4.582 -11.484 -4.976 1.00 81.50 78 LYS A O 1
ATOM 623 N N . THR A 1 79 ? -5.189 -9.830 -6.371 1.00 74.62 79 THR A N 1
ATOM 624 C CA . THR A 1 79 ? -3.848 -9.254 -6.528 1.00 74.62 79 THR A CA 1
ATOM 625 C C . THR A 1 79 ? -3.303 -8.751 -5.194 1.00 74.62 79 THR A C 1
ATOM 627 O O . THR A 1 79 ? -2.149 -9.027 -4.855 1.00 74.62 79 THR A O 1
ATOM 630 N N . MET A 1 80 ? -4.137 -8.085 -4.393 1.00 75.75 80 MET A N 1
ATOM 631 C CA . MET A 1 80 ? -3.780 -7.649 -3.046 1.00 75.75 80 MET A CA 1
ATOM 632 C C . MET A 1 80 ? -3.440 -8.842 -2.142 1.00 75.75 80 MET A C 1
ATOM 634 O O . MET A 1 80 ? -2.380 -8.846 -1.517 1.00 75.75 80 MET A O 1
ATOM 638 N N . TRP A 1 81 ? -4.267 -9.893 -2.134 1.00 78.56 81 TRP A N 1
ATOM 639 C CA . TRP A 1 81 ? -4.010 -11.109 -1.352 1.00 78.56 81 TRP A CA 1
ATOM 640 C C . TRP A 1 81 ? -2.700 -11.801 -1.750 1.00 78.56 81 TRP A C 1
ATOM 642 O O . TRP A 1 81 ? -1.879 -12.145 -0.897 1.00 78.56 81 TRP A O 1
ATOM 652 N N . VAL A 1 82 ? -2.460 -11.953 -3.055 1.00 77.69 82 VAL A N 1
ATOM 653 C CA . VAL A 1 82 ? -1.210 -12.519 -3.578 1.00 77.69 82 VAL A CA 1
ATOM 654 C C . VAL A 1 82 ? -0.016 -11.660 -3.165 1.00 77.69 82 VAL A C 1
ATOM 656 O O . VAL A 1 82 ? 1.001 -12.202 -2.742 1.00 77.69 82 VAL A O 1
ATOM 659 N N . THR A 1 83 ? -0.134 -10.336 -3.218 1.00 72.38 83 THR A N 1
ATOM 660 C CA . THR A 1 83 ? 0.953 -9.424 -2.835 1.00 72.38 83 THR A CA 1
ATOM 661 C C . THR A 1 83 ? 1.264 -9.523 -1.344 1.00 72.38 83 THR A C 1
ATOM 663 O O . THR A 1 83 ? 2.420 -9.716 -0.981 1.00 72.38 83 THR A O 1
ATOM 666 N N . ILE A 1 84 ? 0.248 -9.495 -0.477 1.00 73.38 84 ILE A N 1
ATOM 667 C CA . ILE A 1 84 ? 0.414 -9.655 0.976 1.00 73.38 84 ILE A CA 1
ATOM 668 C C . ILE A 1 84 ? 1.045 -11.013 1.299 1.00 73.38 84 ILE A C 1
ATOM 670 O O . ILE A 1 84 ? 2.019 -11.079 2.047 1.00 73.38 84 ILE A O 1
ATOM 674 N N . SER A 1 85 ? 0.538 -12.102 0.713 1.00 71.12 85 SER A N 1
ATOM 675 C CA . SER A 1 85 ? 1.083 -13.448 0.948 1.00 71.12 85 SER A CA 1
ATOM 676 C C . SER A 1 85 ? 2.546 -13.581 0.506 1.00 71.12 85 SER A C 1
ATOM 678 O O . SER A 1 85 ? 3.345 -14.236 1.176 1.00 71.12 85 SER A O 1
ATOM 680 N N . LYS A 1 86 ? 2.926 -12.907 -0.586 1.00 68.31 86 LYS A N 1
ATOM 681 C CA . LYS A 1 86 ? 4.311 -12.860 -1.061 1.00 68.31 86 LYS A CA 1
ATOM 682 C C . LYS A 1 86 ? 5.202 -11.989 -0.185 1.00 68.31 86 LYS A C 1
ATOM 684 O O . LYS A 1 86 ? 6.313 -12.407 0.094 1.00 68.31 86 LYS A O 1
ATOM 689 N N . VAL A 1 87 ? 4.747 -10.821 0.264 1.00 66.44 87 VAL A N 1
ATOM 690 C CA . VAL A 1 87 ? 5.530 -9.925 1.143 1.00 66.44 87 VAL A CA 1
ATOM 691 C C . VAL A 1 87 ? 5.758 -10.552 2.521 1.00 66.44 87 VAL A C 1
ATOM 693 O O . VAL A 1 87 ? 6.819 -10.395 3.111 1.00 66.44 87 VAL A O 1
ATOM 696 N N . THR A 1 88 ? 4.773 -11.290 3.032 1.00 65.31 88 THR A N 1
ATOM 697 C CA . THR A 1 88 ? 4.855 -11.971 4.335 1.00 65.31 88 THR A CA 1
ATOM 698 C C . THR A 1 88 ? 5.602 -13.307 4.290 1.00 65.31 88 THR A C 1
ATOM 700 O O . THR A 1 88 ? 5.952 -13.838 5.344 1.00 65.31 88 THR A O 1
ATOM 703 N N . SER A 1 89 ? 5.873 -13.862 3.102 1.00 66.94 89 SER A N 1
ATOM 704 C CA . SER A 1 89 ? 6.658 -15.092 2.971 1.00 66.94 89 SER A CA 1
ATOM 705 C C . SER A 1 89 ? 8.155 -14.809 3.173 1.00 66.94 89 SER A C 1
ATOM 707 O O . SER A 1 89 ? 8.712 -14.000 2.430 1.00 66.94 89 SER A O 1
ATOM 709 N N . PRO A 1 90 ? 8.846 -15.516 4.092 1.00 56.97 90 PRO A N 1
ATOM 710 C CA . PRO A 1 90 ? 10.260 -15.280 4.423 1.00 56.97 90 PRO A CA 1
ATOM 711 C C . PRO A 1 90 ? 11.255 -15.422 3.257 1.00 56.97 90 PRO A C 1
ATOM 713 O O . PRO A 1 90 ? 12.411 -15.040 3.389 1.00 56.97 90 PRO A O 1
ATOM 716 N N . SER A 1 91 ? 10.831 -15.990 2.124 1.00 51.19 91 SER A N 1
ATOM 717 C CA . SER A 1 91 ? 11.660 -16.248 0.935 1.00 51.19 91 SER A CA 1
ATOM 718 C C . SER A 1 91 ? 11.534 -15.178 -0.159 1.00 51.19 91 SER A C 1
ATOM 720 O O . SER A 1 91 ? 12.076 -15.350 -1.251 1.00 51.19 91 SER A O 1
ATOM 722 N N . SER A 1 92 ? 10.786 -14.100 0.083 1.00 44.97 92 SER A N 1
ATOM 723 C CA . SER A 1 92 ? 10.492 -13.088 -0.932 1.00 44.97 92 SER A CA 1
ATOM 724 C C . SER A 1 92 ? 11.394 -11.867 -0.762 1.00 44.97 92 SER A C 1
ATOM 726 O O . SER A 1 92 ? 11.319 -11.164 0.239 1.00 44.97 92 SER A O 1
ATOM 728 N N . HIS A 1 93 ? 12.217 -11.569 -1.769 1.00 47.72 93 HIS A N 1
ATOM 729 C CA . HIS A 1 93 ? 13.088 -10.382 -1.837 1.00 47.72 93 HIS A CA 1
ATOM 730 C C . HIS A 1 93 ? 12.304 -9.062 -2.053 1.00 47.72 93 HIS A C 1
ATOM 732 O O . HIS A 1 93 ? 12.836 -8.079 -2.566 1.00 47.72 93 HIS A O 1
ATOM 738 N N . VAL A 1 94 ? 11.017 -9.030 -1.698 1.00 44.84 94 VAL A N 1
ATOM 739 C CA . VAL A 1 94 ? 10.145 -7.854 -1.807 1.00 44.84 94 VAL A CA 1
ATOM 740 C C . VAL A 1 94 ? 10.305 -7.039 -0.523 1.00 44.84 94 VAL A C 1
ATOM 742 O O . VAL A 1 94 ? 9.518 -7.148 0.414 1.00 44.84 94 VAL A O 1
ATOM 745 N N . GLY A 1 95 ? 11.400 -6.282 -0.452 1.00 45.28 95 GLY A N 1
ATOM 746 C CA . GLY A 1 95 ? 11.689 -5.372 0.655 1.00 45.28 95 GLY A CA 1
ATOM 747 C C . GLY A 1 95 ? 10.817 -4.112 0.636 1.00 45.28 95 GLY A C 1
ATOM 748 O O . GLY A 1 95 ? 10.193 -3.775 -0.37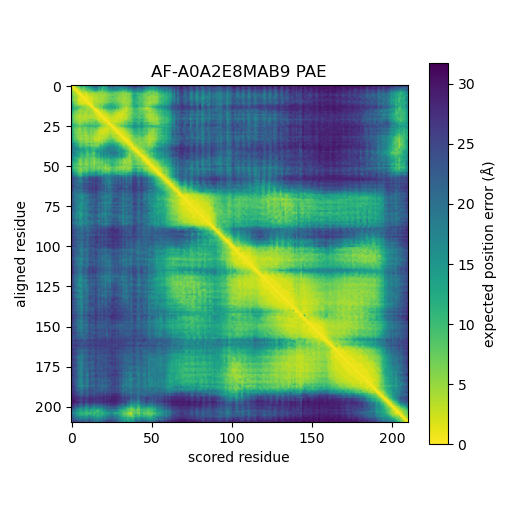0 1.00 45.28 95 GLY A O 1
ATOM 749 N N . VAL A 1 96 ? 10.835 -3.373 1.751 1.00 45.09 96 VAL A N 1
ATOM 750 C CA . VAL A 1 96 ? 10.186 -2.054 1.939 1.00 45.09 96 VAL A CA 1
ATOM 751 C C . VAL A 1 96 ? 10.598 -1.047 0.847 1.00 45.09 96 VAL A C 1
ATOM 753 O O . VAL A 1 96 ? 9.870 -0.102 0.570 1.00 45.09 96 VAL A O 1
ATOM 756 N N . ASP A 1 97 ? 11.724 -1.289 0.171 1.00 45.34 97 ASP A N 1
ATOM 757 C CA . ASP A 1 97 ? 12.223 -0.527 -0.980 1.00 45.34 97 ASP A CA 1
ATOM 758 C C . ASP A 1 97 ? 11.339 -0.609 -2.236 1.00 45.34 97 ASP A C 1
ATOM 760 O O . ASP A 1 97 ? 11.457 0.233 -3.120 1.00 45.34 97 ASP A O 1
ATOM 764 N N . GLN A 1 98 ? 10.444 -1.598 -2.331 1.00 49.41 98 GLN A N 1
ATOM 765 C CA . GLN A 1 98 ? 9.490 -1.727 -3.442 1.00 49.41 98 GLN A CA 1
ATOM 766 C C . GLN A 1 98 ? 8.133 -1.070 -3.147 1.00 49.41 98 GLN A C 1
ATOM 768 O O . GLN A 1 98 ? 7.255 -1.040 -4.013 1.00 49.41 98 GLN A O 1
ATOM 773 N N . LEU A 1 99 ? 7.935 -0.545 -1.934 1.00 52.00 99 LEU A N 1
ATOM 774 C CA . LEU A 1 99 ? 6.730 0.197 -1.586 1.00 52.00 99 LEU A CA 1
ATOM 775 C C . LEU A 1 99 ? 6.862 1.626 -2.109 1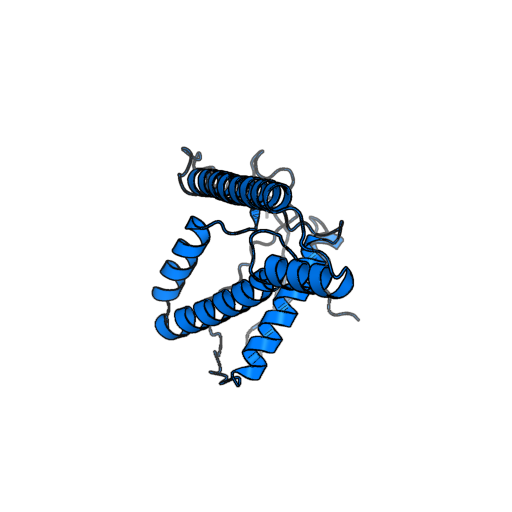.00 52.00 99 LEU A C 1
ATOM 777 O O . LEU A 1 99 ? 7.637 2.419 -1.586 1.00 52.00 99 LEU A O 1
ATOM 781 N N . ALA A 1 100 ? 6.089 1.957 -3.143 1.00 57.75 100 ALA A N 1
ATOM 782 C CA . ALA A 1 100 ? 6.024 3.319 -3.653 1.00 57.75 100 ALA A CA 1
ATOM 783 C C . ALA A 1 100 ? 5.428 4.244 -2.583 1.00 57.75 100 ALA A C 1
ATOM 785 O O . ALA A 1 100 ? 4.264 4.086 -2.199 1.00 57.75 100 ALA A O 1
ATOM 786 N N . GLY A 1 101 ? 6.205 5.221 -2.118 1.00 65.44 101 GLY A N 1
ATOM 787 C CA . GLY A 1 101 ? 5.687 6.273 -1.259 1.00 65.44 101 GLY A CA 1
ATOM 788 C C . GLY A 1 101 ? 4.779 7.255 -2.009 1.00 65.44 101 GLY A C 1
ATOM 789 O O . GLY A 1 101 ? 4.539 7.126 -3.217 1.00 65.44 101 GLY A O 1
ATOM 790 N N . PRO A 1 102 ? 4.242 8.275 -1.310 1.00 66.31 102 PRO A N 1
ATOM 791 C CA . PRO A 1 102 ? 3.318 9.250 -1.897 1.00 66.31 102 PRO A CA 1
ATOM 792 C C . PRO A 1 102 ? 3.879 9.949 -3.144 1.00 66.31 102 PRO A C 1
ATOM 794 O O . PRO A 1 102 ? 3.145 10.240 -4.094 1.00 66.31 102 PRO A O 1
ATOM 797 N N . VAL A 1 103 ? 5.193 10.180 -3.164 1.00 71.56 103 VAL A N 1
ATOM 798 C CA . VAL A 1 103 ? 5.903 10.817 -4.277 1.00 71.56 103 VAL A CA 1
ATOM 799 C C . VAL A 1 103 ? 6.062 9.840 -5.444 1.00 71.56 103 VAL A C 1
ATOM 801 O O . VAL A 1 103 ? 5.757 10.204 -6.586 1.00 71.56 103 VAL A O 1
ATOM 804 N N . GLY A 1 104 ? 6.435 8.582 -5.177 1.00 69.19 104 GLY A N 1
ATOM 805 C CA . GLY A 1 104 ? 6.464 7.519 -6.189 1.00 69.19 104 GLY A CA 1
ATOM 806 C C . GLY A 1 104 ? 5.099 7.271 -6.850 1.00 69.19 104 GLY A C 1
ATOM 807 O O . GLY A 1 104 ? 5.003 7.134 -8.076 1.00 69.19 104 GLY A O 1
ATOM 808 N N . ILE A 1 105 ? 4.018 7.311 -6.066 1.00 74.38 105 ILE A N 1
ATOM 809 C CA . ILE A 1 105 ? 2.633 7.196 -6.553 1.00 74.38 105 ILE A CA 1
ATOM 810 C C . ILE A 1 105 ? 2.276 8.373 -7.475 1.00 74.38 105 ILE A C 1
ATOM 812 O O . ILE A 1 105 ? 1.756 8.171 -8.579 1.00 74.38 105 ILE A O 1
ATOM 816 N N . ALA A 1 106 ? 2.585 9.608 -7.063 1.00 73.50 106 ALA A N 1
ATOM 817 C CA . ALA A 1 106 ? 2.324 10.800 -7.869 1.00 73.50 106 ALA A CA 1
ATOM 818 C C . ALA A 1 106 ? 3.080 10.767 -9.209 1.00 73.50 106 ALA A C 1
ATOM 820 O O . ALA A 1 106 ? 2.506 11.087 -10.256 1.00 73.50 106 ALA A O 1
ATOM 821 N N . ARG A 1 107 ? 4.338 10.313 -9.190 1.00 74.56 107 ARG A N 1
ATOM 822 C CA . ARG A 1 107 ? 5.161 10.129 -10.391 1.00 74.56 107 ARG A CA 1
ATOM 823 C C . ARG A 1 107 ? 4.586 9.064 -11.320 1.00 74.56 107 ARG A C 1
ATOM 825 O O . ARG A 1 107 ? 4.499 9.303 -12.520 1.00 74.56 107 ARG A O 1
ATOM 832 N N . THR A 1 108 ? 4.151 7.927 -10.782 1.00 74.38 108 THR A N 1
ATOM 833 C CA . THR A 1 108 ? 3.533 6.847 -11.569 1.00 74.38 108 THR A CA 1
ATOM 834 C C . THR A 1 108 ? 2.306 7.358 -12.316 1.00 74.38 108 THR A C 1
ATOM 836 O O . THR A 1 108 ? 2.203 7.187 -13.528 1.00 74.38 108 THR A O 1
ATOM 839 N N . LYS A 1 109 ? 1.427 8.101 -11.633 1.00 75.44 109 LYS A N 1
ATOM 840 C CA . LYS A 1 109 ? 0.273 8.750 -12.270 1.00 75.44 109 LYS A CA 1
ATOM 841 C C . LYS A 1 109 ? 0.690 9.717 -13.386 1.00 75.44 109 LYS A C 1
ATOM 843 O O . LYS A 1 109 ? 0.086 9.713 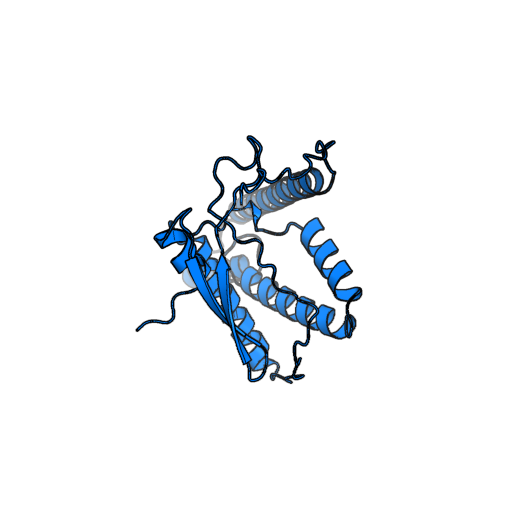-14.454 1.00 75.44 109 LYS A O 1
ATOM 848 N N . TYR A 1 110 ? 1.724 10.529 -13.158 1.00 77.00 110 TYR A N 1
ATOM 849 C CA . TYR A 1 110 ? 2.246 11.456 -14.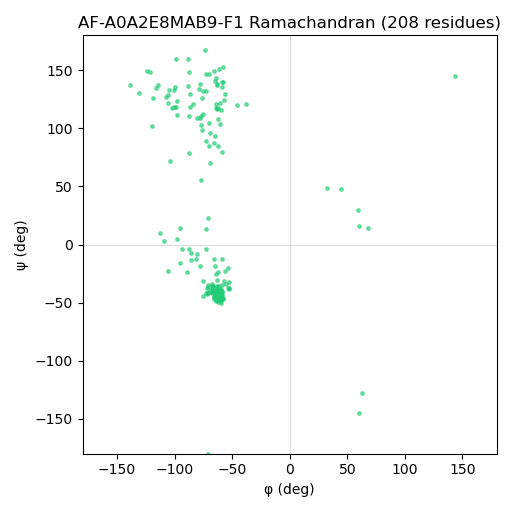168 1.00 77.00 110 TYR A CA 1
ATOM 850 C C . TYR A 1 110 ? 2.809 10.733 -15.401 1.00 77.00 110 TYR A C 1
ATOM 852 O O . TYR A 1 110 ? 2.586 11.176 -16.525 1.00 77.00 110 TYR A O 1
ATOM 860 N N . LEU A 1 111 ? 3.501 9.607 -15.209 1.00 76.25 111 LEU A N 1
ATOM 861 C CA . LEU A 1 111 ? 4.007 8.780 -16.306 1.00 76.25 111 LEU A CA 1
ATOM 862 C C . LEU A 1 111 ? 2.868 8.114 -17.089 1.00 76.25 111 LEU A C 1
ATOM 864 O O . LEU A 1 111 ? 2.899 8.124 -18.316 1.00 76.25 111 LEU A O 1
ATOM 868 N N . LEU A 1 112 ? 1.832 7.617 -16.404 1.00 75.50 112 LEU A N 1
ATOM 869 C CA . LEU A 1 112 ? 0.649 7.040 -17.051 1.00 75.50 112 LEU A CA 1
ATOM 870 C C . LEU A 1 112 ? -0.078 8.065 -17.933 1.00 75.50 112 LEU A C 1
ATOM 872 O O . LEU A 1 112 ? -0.471 7.737 -19.049 1.00 75.50 112 LEU A O 1
ATOM 876 N N . LEU A 1 113 ? -0.181 9.325 -17.498 1.00 77.62 113 LEU A N 1
ATOM 877 C CA . LEU A 1 113 ? -0.772 10.403 -18.306 1.00 77.62 113 LEU A CA 1
ATOM 878 C C . LEU A 1 113 ? -0.018 10.688 -19.613 1.00 77.62 113 LEU A C 1
ATOM 880 O O . LEU A 1 113 ? -0.613 11.235 -20.535 1.00 77.62 113 LEU A O 1
ATOM 884 N N . LYS A 1 114 ? 1.272 10.343 -19.698 1.00 75.06 114 LYS A N 1
ATOM 885 C CA . LYS A 1 114 ? 2.099 10.565 -20.895 1.00 75.06 114 LYS A CA 1
ATOM 886 C C . LYS A 1 114 ? 2.000 9.455 -21.942 1.00 75.06 114 LYS A C 1
ATOM 888 O O . LYS A 1 114 ? 2.585 9.598 -23.010 1.00 75.06 114 LYS A O 1
ATOM 893 N N . THR A 1 115 ? 1.317 8.356 -21.635 1.00 75.19 115 THR A N 1
ATOM 894 C CA . THR A 1 115 ? 1.141 7.234 -22.571 1.00 75.19 115 THR A CA 1
ATOM 895 C C . THR A 1 115 ? -0.092 7.413 -23.453 1.00 75.19 115 THR A C 1
ATOM 897 O O . THR A 1 115 ? -1.009 8.161 -23.107 1.00 75.19 115 THR A O 1
ATOM 900 N N . GLU A 1 116 ? -0.129 6.708 -24.587 1.00 66.75 116 GLU A N 1
ATOM 901 C CA . GLU A 1 116 ? -1.345 6.601 -25.397 1.00 66.75 116 GLU A CA 1
ATOM 902 C C . GLU A 1 116 ? -2.479 5.982 -24.554 1.00 66.75 116 GLU A C 1
ATOM 904 O O . GLU A 1 116 ? -2.258 5.054 -23.760 1.00 66.75 116 GLU A O 1
ATOM 909 N N . ASP A 1 117 ? -3.673 6.574 -24.652 1.00 70.50 117 ASP A N 1
ATOM 910 C CA . ASP A 1 117 ? -4.825 6.342 -23.766 1.00 70.50 117 ASP A CA 1
ATOM 911 C C . ASP A 1 117 ? -4.573 6.640 -22.274 1.00 70.50 117 ASP A C 1
ATOM 913 O O . ASP A 1 117 ? -5.191 6.048 -21.381 1.00 70.50 117 ASP A O 1
ATOM 917 N N . GLY A 1 118 ? -3.684 7.593 -21.972 1.00 74.06 118 GLY A N 1
ATOM 918 C CA . GLY A 1 118 ? -3.286 7.933 -20.602 1.00 74.06 118 GLY A CA 1
ATOM 919 C C . GLY A 1 118 ? -4.452 8.234 -19.651 1.00 74.06 118 GLY A C 1
ATOM 920 O O . GLY A 1 118 ? -4.393 7.876 -18.474 1.00 74.06 118 GLY A O 1
ATOM 921 N N . TRP A 1 119 ? -5.555 8.807 -20.146 1.00 78.19 119 TRP A N 1
ATOM 922 C CA . TRP A 1 119 ? -6.751 9.057 -19.332 1.00 78.19 119 TRP A CA 1
ATOM 923 C C . TRP A 1 119 ? -7.427 7.765 -18.848 1.00 78.19 119 TRP A C 1
ATOM 925 O O . TRP A 1 119 ? -7.797 7.657 -17.677 1.00 78.19 119 TRP A O 1
ATOM 935 N N . LEU A 1 120 ? -7.529 6.754 -19.717 1.00 77.31 120 LEU A N 1
ATOM 936 C CA . LEU A 1 120 ? -8.112 5.457 -19.372 1.00 77.31 120 LEU A CA 1
ATOM 937 C C . LEU A 1 120 ? -7.220 4.698 -18.378 1.00 77.31 120 LEU A C 1
ATOM 939 O O . LEU A 1 120 ? -7.721 4.111 -17.419 1.00 77.31 120 LEU A O 1
ATOM 943 N N . ARG A 1 121 ? -5.893 4.773 -18.545 1.00 75.19 121 ARG A N 1
ATOM 944 C CA . ARG A 1 121 ? -4.928 4.159 -17.613 1.00 75.19 121 ARG A CA 1
ATOM 945 C C . ARG A 1 121 ? -4.947 4.811 -16.235 1.00 75.19 121 ARG A C 1
ATOM 947 O O . ARG A 1 121 ? -4.847 4.110 -15.231 1.00 75.19 121 ARG A O 1
ATOM 954 N N . VAL A 1 122 ? -5.108 6.133 -16.167 1.00 81.62 122 VAL A N 1
ATOM 955 C CA . VAL A 1 122 ? -5.284 6.833 -14.887 1.00 81.62 122 VAL A CA 1
ATOM 956 C C . VAL A 1 122 ? -6.590 6.436 -14.216 1.00 81.62 122 VAL A C 1
ATOM 958 O O . VAL A 1 122 ? -6.589 6.217 -13.007 1.00 81.62 122 VAL A O 1
ATOM 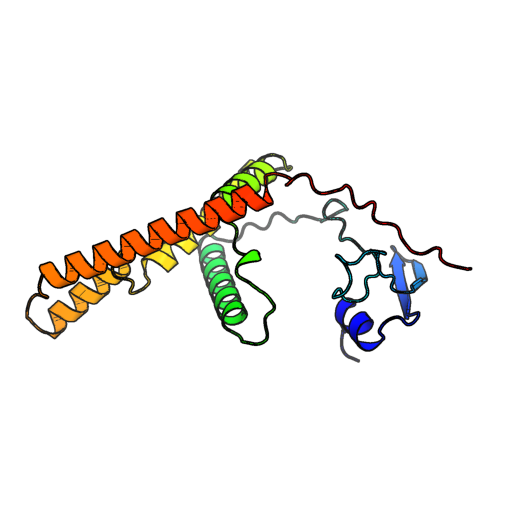961 N N . MET A 1 123 ? -7.681 6.287 -14.971 1.00 81.25 123 MET A N 1
ATOM 962 C CA . MET A 1 123 ? -8.942 5.784 -14.421 1.00 81.25 123 MET A CA 1
ATOM 963 C C . MET A 1 123 ? -8.796 4.366 -13.865 1.00 81.25 123 MET A C 1
ATOM 965 O O . MET A 1 123 ? -9.211 4.119 -12.736 1.00 81.25 123 MET A O 1
ATOM 969 N N . TRP A 1 124 ? -8.143 3.458 -14.595 1.00 79.06 124 TRP A N 1
ATOM 970 C CA . TRP A 1 124 ? -7.842 2.113 -14.092 1.00 79.06 124 TRP A CA 1
ATOM 971 C C . TRP A 1 124 ? -6.996 2.154 -12.811 1.00 79.06 124 TRP A C 1
ATOM 973 O O . TRP A 1 124 ? -7.341 1.516 -11.817 1.00 79.06 124 TRP A O 1
ATOM 983 N N . PHE A 1 125 ? -5.935 2.967 -12.797 1.00 81.06 125 PHE A N 1
ATOM 984 C CA . PHE A 1 125 ? -5.090 3.159 -11.618 1.00 81.06 125 PHE A CA 1
ATOM 985 C C . PHE A 1 125 ? -5.892 3.699 -10.426 1.00 81.06 125 PHE A C 1
ATOM 987 O O . PHE A 1 125 ? -5.708 3.254 -9.295 1.00 81.06 125 PHE A O 1
ATOM 994 N N . PHE A 1 126 ? -6.816 4.629 -10.672 1.00 84.38 126 PHE A N 1
ATOM 995 C CA . PHE A 1 126 ? -7.680 5.198 -9.645 1.00 84.38 126 PHE A CA 1
ATOM 996 C C . PHE A 1 126 ? -8.672 4.171 -9.094 1.00 84.38 126 PHE A C 1
ATOM 998 O O . PHE A 1 126 ? -8.857 4.108 -7.879 1.00 84.38 126 PHE A O 1
ATOM 1005 N N . VAL A 1 127 ? -9.271 3.338 -9.951 1.00 83.25 127 VAL A N 1
ATOM 1006 C CA . VAL A 1 127 ? -10.143 2.229 -9.530 1.00 83.25 127 VAL A CA 1
ATOM 1007 C C . VAL A 1 127 ? -9.367 1.260 -8.642 1.00 83.25 127 VAL A C 1
ATOM 1009 O O . VAL A 1 127 ? -9.801 0.986 -7.524 1.00 83.25 127 VAL A O 1
ATOM 1012 N N . LEU A 1 128 ? -8.189 0.815 -9.085 1.00 80.69 128 LEU A N 1
ATOM 1013 C CA . LEU A 1 128 ? -7.323 -0.072 -8.309 1.00 80.69 128 LEU A CA 1
ATOM 1014 C C . LEU A 1 128 ? -6.954 0.548 -6.953 1.00 80.69 128 LEU A C 1
ATOM 1016 O O . LEU A 1 128 ? -7.060 -0.109 -5.918 1.00 80.69 128 LEU A O 1
ATOM 1020 N N . PHE A 1 129 ? -6.563 1.825 -6.934 1.00 81.94 129 PHE A N 1
ATOM 1021 C CA . PHE A 1 129 ? -6.190 2.523 -5.705 1.00 81.94 129 PHE A CA 1
ATOM 1022 C C . PHE A 1 129 ? -7.364 2.648 -4.723 1.00 81.94 129 PHE A C 1
ATOM 1024 O O . PHE A 1 129 ? -7.202 2.353 -3.541 1.00 81.94 129 PHE A O 1
ATOM 1031 N N . ASN A 1 130 ? -8.554 3.033 -5.197 1.00 85.88 130 ASN A N 1
ATOM 1032 C CA . ASN A 1 130 ? -9.737 3.178 -4.343 1.00 85.88 130 ASN A CA 1
ATOM 1033 C C . ASN A 1 130 ? -10.225 1.839 -3.792 1.00 85.88 130 ASN A C 1
ATOM 1035 O O . ASN A 1 130 ? -10.597 1.773 -2.624 1.00 85.88 130 ASN A O 1
ATOM 1039 N N . VAL A 1 131 ? -10.199 0.769 -4.595 1.00 82.75 131 VAL A N 1
ATOM 1040 C CA . VAL A 1 131 ? -10.546 -0.577 -4.113 1.00 82.75 131 VAL A CA 1
ATOM 1041 C C . VAL A 1 131 ? -9.571 -1.009 -3.020 1.00 82.75 131 VAL A C 1
ATOM 1043 O O . VAL A 1 131 ? -10.003 -1.458 -1.961 1.00 82.75 131 VAL A O 1
ATOM 1046 N N . ASN A 1 132 ? -8.268 -0.805 -3.223 1.00 82.12 132 ASN A N 1
ATOM 1047 C CA . ASN A 1 132 ? -7.267 -1.119 -2.207 1.00 82.12 132 ASN A CA 1
ATOM 1048 C C . ASN A 1 132 ? -7.457 -0.287 -0.928 1.00 82.12 132 ASN A C 1
ATOM 1050 O O . ASN A 1 132 ? -7.371 -0.832 0.170 1.00 82.12 132 ASN A O 1
ATOM 1054 N N . LEU A 1 133 ? -7.768 1.006 -1.050 1.00 84.00 133 LEU A N 1
ATOM 1055 C CA . LEU A 1 133 ? -8.049 1.863 0.102 1.00 84.00 133 LEU A CA 1
ATOM 1056 C C . LEU A 1 133 ? -9.311 1.415 0.850 1.00 84.00 133 LEU A C 1
ATOM 1058 O O . LEU A 1 133 ? -9.302 1.368 2.075 1.00 84.00 133 LEU A O 1
ATOM 1062 N N . ALA A 1 134 ? -10.366 1.026 0.130 1.00 84.62 134 ALA A N 1
ATOM 1063 C CA . ALA A 1 134 ? -11.581 0.488 0.734 1.00 84.62 134 ALA A CA 1
ATOM 1064 C C . ALA A 1 134 ? -11.285 -0.783 1.542 1.00 84.62 134 ALA A C 1
ATOM 1066 O O . ALA A 1 134 ? -11.730 -0.903 2.679 1.00 84.62 134 ALA A O 1
ATOM 1067 N N . VAL A 1 135 ? -10.481 -1.701 0.999 1.00 82.81 135 VAL A N 1
ATOM 1068 C CA . VAL A 1 135 ? -10.088 -2.939 1.692 1.00 82.81 135 VAL A CA 1
ATOM 1069 C C . VAL A 1 135 ? -9.241 -2.649 2.926 1.00 82.81 135 VAL A C 1
ATOM 1071 O O . VAL A 1 135 ? -9.512 -3.206 3.988 1.00 82.81 135 VAL A O 1
ATOM 1074 N N . LEU A 1 136 ? -8.252 -1.757 2.812 1.00 82.56 136 LEU A N 1
ATOM 1075 C CA . LEU A 1 136 ? -7.445 -1.320 3.952 1.00 82.56 136 LEU A CA 1
ATOM 1076 C C . LEU A 1 136 ? -8.324 -0.683 5.034 1.00 82.56 136 LEU A C 1
ATOM 1078 O O . LEU A 1 136 ? -8.164 -1.011 6.206 1.00 82.56 136 LEU A O 1
ATOM 1082 N N . ASN A 1 137 ? -9.298 0.143 4.647 1.00 86.06 137 ASN A N 1
ATOM 1083 C CA . ASN A 1 137 ? -10.251 0.754 5.571 1.00 86.06 137 ASN A CA 1
ATOM 1084 C C . ASN A 1 137 ? -11.151 -0.268 6.272 1.00 86.06 137 ASN A C 1
ATOM 1086 O O . ASN A 1 137 ? -11.601 0.013 7.376 1.00 86.06 137 ASN A O 1
ATOM 1090 N N . MET A 1 138 ? -11.386 -1.451 5.695 1.00 85.00 138 MET A N 1
ATOM 1091 C CA . MET A 1 138 ? -12.123 -2.530 6.364 1.00 85.00 138 MET A CA 1
ATOM 1092 C C . MET A 1 138 ? -11.272 -3.339 7.354 1.00 85.00 138 MET A C 1
ATOM 1094 O O . MET A 1 138 ? -11.822 -4.165 8.086 1.00 85.00 138 MET A O 1
ATOM 1098 N N . LEU A 1 139 ? -9.950 -3.133 7.407 1.00 85.62 139 LEU A N 1
ATOM 1099 C CA . LEU A 1 139 ? -9.096 -3.823 8.372 1.00 85.62 139 LEU A CA 1
ATOM 1100 C C . LEU A 1 139 ? -9.428 -3.398 9.813 1.00 85.62 139 LEU A C 1
ATOM 1102 O O . LEU A 1 139 ? -9.794 -2.244 10.051 1.00 85.62 139 LEU A O 1
ATOM 1106 N N . PRO A 1 140 ? -9.251 -4.297 10.799 1.00 80.75 140 PRO A N 1
ATOM 1107 C CA . PRO A 1 140 ? -9.561 -4.043 12.206 1.00 80.75 140 PRO A CA 1
ATOM 1108 C C . PRO A 1 140 ? -8.480 -3.173 12.878 1.00 80.75 140 PRO A C 1
ATOM 1110 O O . PRO A 1 140 ? -7.865 -3.568 13.867 1.00 80.75 140 PRO A O 1
ATOM 1113 N N . LEU A 1 141 ? -8.200 -2.000 12.309 1.00 85.81 141 LEU A N 1
ATOM 1114 C CA . LEU A 1 141 ? -7.171 -1.069 12.761 1.00 85.81 141 LEU A CA 1
ATOM 1115 C C . LEU A 1 141 ? -7.819 0.137 13.459 1.00 85.81 141 LEU A C 1
ATOM 1117 O O . LEU A 1 141 ? -8.678 0.765 12.849 1.00 85.81 141 LEU A O 1
ATOM 1121 N N . PRO A 1 142 ? -7.397 0.524 14.682 1.00 76.81 142 PRO A N 1
ATOM 1122 C CA . PRO A 1 142 ? -8.097 1.518 15.514 1.00 76.81 142 PRO A CA 1
ATOM 1123 C C . PRO A 1 142 ? -8.354 2.902 14.894 1.00 76.81 142 PRO A C 1
ATOM 1125 O O . PRO A 1 142 ? -9.224 3.619 15.370 1.00 76.81 142 PRO A O 1
ATOM 1128 N N . VAL A 1 143 ? -7.579 3.301 13.882 1.00 81.94 143 VAL A N 1
ATOM 1129 C CA . VAL A 1 143 ? -7.686 4.611 13.205 1.00 81.94 143 VAL A CA 1
ATOM 1130 C C . VAL A 1 143 ? -8.535 4.545 11.936 1.00 81.94 143 VAL A C 1
ATOM 1132 O O . VAL A 1 143 ? -8.943 5.582 11.424 1.00 81.94 143 VAL A O 1
ATOM 1135 N N . LEU A 1 144 ? -8.788 3.340 11.424 1.00 85.50 144 LEU A N 1
ATOM 1136 C CA . LEU A 1 144 ? -9.543 3.108 10.199 1.00 85.50 144 LEU A CA 1
ATOM 1137 C C . LEU A 1 144 ? -10.994 2.732 10.530 1.00 85.50 144 LEU A C 1
ATOM 1139 O O . LEU A 1 144 ? -11.296 2.274 11.635 1.00 85.50 144 LEU A O 1
ATOM 1143 N N . ASP A 1 145 ? -11.892 2.893 9.555 1.00 86.81 145 ASP A N 1
ATOM 1144 C CA . ASP A 1 145 ? -13.332 2.637 9.713 1.00 86.81 145 ASP A CA 1
ATOM 1145 C C . ASP A 1 145 ? -13.627 1.220 10.247 1.00 86.81 145 ASP A C 1
ATOM 1147 O O . ASP A 1 145 ? -14.489 1.031 11.107 1.00 86.81 145 ASP A O 1
ATOM 1151 N N . GLY A 1 146 ? -12.859 0.218 9.815 1.00 84.44 146 GLY A N 1
ATOM 1152 C CA . GLY A 1 146 ? -12.941 -1.163 10.287 1.00 84.44 146 GLY A CA 1
ATOM 1153 C C . GLY A 1 146 ? -12.600 -1.332 11.769 1.00 84.44 146 GLY A C 1
ATOM 1154 O O . GLY A 1 146 ? -13.193 -2.177 12.439 1.00 84.44 146 GLY A O 1
ATOM 1155 N N . GLY A 1 147 ? -11.721 -0.494 12.327 1.00 85.06 147 GLY A N 1
ATOM 1156 C CA . GLY A 1 147 ? -11.463 -0.450 13.766 1.00 85.06 147 GLY A CA 1
ATOM 1157 C C . GLY A 1 147 ? -12.689 -0.003 14.547 1.00 85.06 147 GLY A C 1
ATOM 1158 O O . GLY A 1 147 ? -13.069 -0.657 15.516 1.00 85.06 147 GLY A O 1
ATOM 1159 N N . HIS A 1 148 ? -13.364 1.053 14.089 1.00 85.12 148 HIS A N 1
ATOM 1160 C CA . HIS A 1 148 ? -14.610 1.514 14.702 1.00 85.12 148 HIS A CA 1
ATOM 1161 C C . HIS A 1 148 ? -15.713 0.450 14.629 1.00 85.12 148 HIS A C 1
ATOM 1163 O O . HIS A 1 148 ? -16.406 0.221 15.622 1.00 85.12 148 HIS A O 1
ATOM 1169 N N . ILE A 1 149 ? -15.825 -0.258 13.499 1.00 87.19 149 ILE A N 1
ATOM 1170 C CA . ILE A 1 149 ? -16.768 -1.374 13.331 1.00 87.19 149 ILE A CA 1
ATOM 1171 C C . ILE A 1 149 ? -16.474 -2.494 14.337 1.00 87.19 149 ILE A C 1
ATOM 1173 O O . ILE A 1 149 ? -17.381 -2.958 15.027 1.00 87.19 149 ILE A O 1
ATOM 1177 N N . VAL A 1 150 ? -15.213 -2.913 14.472 1.00 87.62 150 VAL A N 1
ATOM 1178 C CA . VAL A 1 150 ? -14.828 -3.962 15.429 1.00 87.62 150 VAL A CA 1
ATOM 1179 C C . VAL A 1 150 ? -15.081 -3.531 16.870 1.00 87.62 150 VAL A C 1
ATOM 1181 O O . VAL A 1 150 ? -15.589 -4.325 17.660 1.00 87.62 150 VAL A O 1
ATOM 1184 N N . MET A 1 151 ? -14.795 -2.276 17.215 1.00 84.31 151 MET A N 1
ATOM 1185 C CA . MET A 1 151 ? -15.078 -1.746 18.548 1.00 84.31 151 MET A CA 1
ATOM 1186 C C . MET A 1 151 ? -16.580 -1.737 18.849 1.00 84.31 151 MET A C 1
ATOM 1188 O O . MET A 1 151 ? -16.976 -2.185 19.923 1.00 84.31 151 MET A O 1
ATOM 1192 N N . ALA A 1 152 ? -17.417 -1.335 17.890 1.00 84.50 152 ALA A N 1
ATOM 1193 C CA . ALA A 1 152 ? -18.871 -1.384 18.028 1.00 84.50 152 ALA A CA 1
ATOM 1194 C C . ALA A 1 152 ? -19.391 -2.824 18.199 1.00 84.50 152 ALA A C 1
ATOM 1196 O O . ALA A 1 152 ? -20.263 -3.075 19.031 1.00 84.50 152 ALA A O 1
ATOM 1197 N N . ILE A 1 153 ? -18.821 -3.794 17.472 1.00 87.44 153 ILE A N 1
ATOM 1198 C CA . ILE A 1 153 ? -19.140 -5.222 17.640 1.00 87.44 153 ILE A CA 1
ATOM 1199 C C . ILE A 1 153 ? -18.735 -5.708 19.040 1.00 87.44 153 ILE A C 1
ATOM 1201 O O . ILE A 1 153 ? -19.503 -6.408 19.701 1.00 87.44 153 ILE A O 1
ATOM 1205 N N . ILE A 1 154 ? -17.552 -5.323 19.526 1.00 85.81 154 ILE A N 1
ATOM 1206 C CA . ILE A 1 154 ? -17.074 -5.683 20.868 1.00 85.81 154 ILE A CA 1
ATOM 1207 C C . ILE A 1 154 ? -17.970 -5.076 21.954 1.00 85.81 154 ILE A C 1
ATOM 1209 O O . ILE A 1 154 ? -18.288 -5.762 22.927 1.00 85.81 154 ILE A O 1
ATOM 1213 N N . GLU A 1 155 ? -18.389 -3.820 21.807 1.00 88.06 155 GLU A N 1
ATOM 1214 C CA . GLU A 1 155 ? -19.324 -3.161 22.726 1.00 88.06 155 GLU A CA 1
ATOM 1215 C C . GLU A 1 155 ? -20.695 -3.833 22.724 1.00 88.06 155 GLU A C 1
ATOM 1217 O O . GLU A 1 155 ? -21.259 -4.058 23.797 1.00 88.06 155 GLU A O 1
ATOM 1222 N N . TRP A 1 156 ? -21.191 -4.222 21.547 1.00 88.50 156 TRP A N 1
ATOM 1223 C CA . TRP A 1 156 ? -22.441 -4.964 21.405 1.00 88.50 156 TRP A CA 1
ATOM 1224 C C . TRP A 1 156 ? -22.387 -6.318 22.127 1.00 88.50 156 TRP A C 1
ATOM 1226 O O . TRP A 1 156 ? -23.312 -6.654 22.863 1.00 88.50 156 TRP A O 1
ATOM 1236 N N . ILE A 1 157 ? -21.276 -7.055 22.006 1.00 90.75 157 ILE A N 1
ATOM 1237 C CA . ILE A 1 157 ? -21.075 -8.341 22.697 1.00 90.75 157 ILE A CA 1
ATOM 1238 C C . ILE A 1 157 ? -20.876 -8.150 24.211 1.00 90.75 157 ILE A C 1
ATOM 1240 O O . ILE A 1 157 ? -21.405 -8.922 25.010 1.00 90.75 157 ILE A O 1
ATOM 1244 N N . ARG A 1 158 ? -20.106 -7.138 24.640 1.00 87.75 158 ARG A N 1
ATOM 1245 C CA . ARG A 1 158 ? -19.810 -6.882 26.066 1.00 87.75 158 ARG A CA 1
ATOM 1246 C C . ARG A 1 158 ? -20.951 -6.196 26.816 1.00 87.75 158 ARG A C 1
ATOM 1248 O O . ARG A 1 158 ? -20.924 -6.187 28.048 1.00 87.75 158 ARG A O 1
ATOM 1255 N N . GLY A 1 159 ? -21.890 -5.566 26.109 1.00 84.00 159 GLY A N 1
ATOM 1256 C CA . GLY A 1 159 ? -22.989 -4.791 26.691 1.00 84.00 159 GLY A CA 1
ATOM 1257 C C . GLY A 1 159 ? -22.535 -3.606 27.554 1.00 84.00 159 GLY A C 1
ATOM 1258 O O . GLY A 1 159 ? -23.308 -3.106 28.370 1.00 84.00 159 GLY A O 1
ATOM 1259 N N . ARG A 1 160 ? -21.269 -3.180 27.442 1.00 81.62 160 ARG A N 1
ATOM 1260 C CA . ARG A 1 160 ? -20.681 -2.068 28.203 1.00 81.62 160 ARG A CA 1
ATOM 1261 C C . ARG A 1 160 ? -19.793 -1.230 27.284 1.00 81.62 160 ARG A C 1
ATOM 1263 O O . ARG A 1 160 ? -19.013 -1.831 26.541 1.00 81.62 160 ARG A O 1
ATOM 1270 N N . PRO A 1 161 ? -19.858 0.111 27.377 1.00 79.75 161 PRO A N 1
ATOM 1271 C CA . PRO A 1 161 ? -19.030 0.986 26.559 1.00 79.75 161 PRO A CA 1
ATOM 1272 C C . PRO A 1 161 ? -17.549 0.791 26.893 1.00 79.75 161 PRO A C 1
ATOM 1274 O O . PRO A 1 161 ? -17.176 0.579 28.057 1.00 79.75 161 PRO A O 1
ATOM 1277 N N . VAL A 1 162 ? -16.696 0.861 25.874 1.00 77.38 162 VAL A N 1
ATOM 1278 C CA . VAL A 1 162 ? -15.245 0.872 26.059 1.00 77.38 162 VAL A CA 1
ATOM 1279 C C . VAL A 1 162 ? -14.832 2.231 26.619 1.00 77.38 162 VAL A C 1
ATOM 1281 O O . VAL A 1 162 ? -15.447 3.255 26.338 1.00 77.38 162 VAL A O 1
ATOM 1284 N N . ASN A 1 163 ? -13.797 2.250 27.465 1.00 82.12 163 ASN A N 1
ATOM 1285 C CA . ASN A 1 163 ? -13.310 3.488 28.065 1.00 82.12 163 ASN A CA 1
ATOM 1286 C C . ASN A 1 163 ? -12.863 4.474 26.961 1.00 82.12 163 ASN A C 1
ATOM 1288 O O . ASN A 1 163 ? -11.864 4.188 26.290 1.00 82.12 163 ASN A O 1
ATOM 1292 N N . PRO A 1 164 ? -13.527 5.640 26.814 1.00 80.75 164 PRO A N 1
ATOM 1293 C CA . PRO A 1 164 ? -13.238 6.588 25.739 1.00 80.75 164 PRO A CA 1
ATOM 1294 C C . PRO A 1 164 ? -11.788 7.070 25.752 1.00 80.75 164 PRO A C 1
ATOM 1296 O O . PRO A 1 164 ? -11.179 7.220 24.700 1.00 80.75 164 PRO A O 1
ATOM 1299 N N . ARG A 1 165 ? -11.196 7.220 26.946 1.00 83.81 165 ARG A N 1
ATOM 1300 C CA . ARG A 1 165 ? -9.805 7.674 27.094 1.00 83.81 165 ARG A CA 1
ATOM 1301 C C . ARG A 1 165 ? -8.797 6.668 26.550 1.00 83.81 165 ARG A C 1
ATOM 1303 O O . ARG A 1 165 ? -7.771 7.059 26.013 1.00 83.81 165 ARG A O 1
ATOM 1310 N N . VAL A 1 166 ? -9.065 5.371 26.703 1.00 81.88 166 VAL A N 1
ATOM 1311 C CA . VAL A 1 166 ? -8.167 4.328 26.182 1.00 81.88 166 VAL A CA 1
ATOM 1312 C C . VAL A 1 166 ? -8.247 4.299 24.660 1.00 81.88 166 VAL A C 1
ATOM 1314 O O . VAL A 1 166 ? -7.215 4.205 24.001 1.00 81.88 166 VAL A O 1
ATOM 1317 N N . LEU A 1 167 ? -9.455 4.434 24.108 1.00 82.75 167 LEU A N 1
ATOM 1318 C CA . LEU A 1 167 ? -9.663 4.484 22.665 1.00 82.75 167 LEU A CA 1
ATOM 1319 C C . LEU A 1 167 ? -8.981 5.708 22.043 1.00 82.75 167 LEU A C 1
ATOM 1321 O O . LEU A 1 167 ? -8.246 5.559 21.074 1.00 82.75 167 LEU A O 1
ATOM 1325 N N . GLU A 1 168 ? -9.148 6.884 22.647 1.00 86.38 168 GLU A N 1
ATOM 1326 C CA . GLU A 1 168 ? -8.522 8.131 22.201 1.00 86.38 168 GLU A CA 1
ATOM 1327 C C . GLU A 1 168 ? -6.990 8.038 22.200 1.00 86.38 168 GLU A C 1
ATOM 1329 O O . GLU A 1 168 ? -6.347 8.422 21.223 1.00 86.38 168 GLU A O 1
ATOM 1334 N N . VAL A 1 169 ? -6.393 7.466 23.252 1.00 89.19 169 VAL A N 1
ATOM 1335 C CA . VAL A 1 169 ? -4.936 7.277 23.339 1.00 89.19 169 VAL A CA 1
ATOM 1336 C C . VAL A 1 169 ? -4.435 6.299 22.276 1.00 89.19 169 VAL A C 1
ATOM 1338 O O . VAL A 1 169 ? -3.442 6.585 21.608 1.00 89.19 169 VAL A O 1
ATOM 1341 N N . VAL A 1 170 ? -5.116 5.165 22.086 1.00 86.88 170 VAL A N 1
ATOM 1342 C CA . VA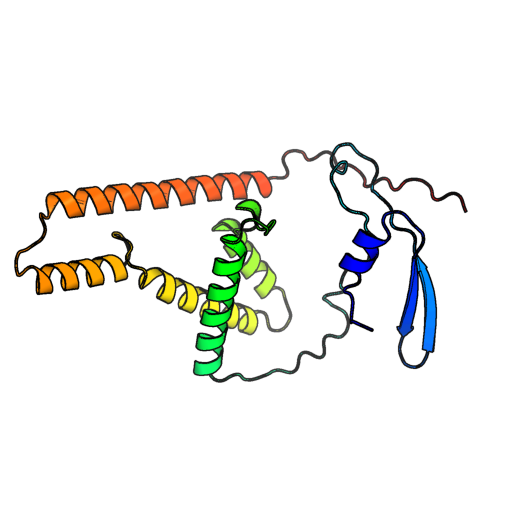L A 1 170 ? -4.730 4.163 21.078 1.00 86.88 170 VAL A CA 1
ATOM 1343 C C . VAL A 1 170 ? -4.878 4.725 19.665 1.00 86.88 170 VAL A C 1
ATOM 1345 O O . VAL A 1 170 ? -3.965 4.581 18.853 1.00 86.88 170 VAL A O 1
ATOM 1348 N N . GLN A 1 171 ? -5.989 5.403 19.376 1.00 88.12 171 GLN A N 1
ATOM 1349 C CA . GLN A 1 171 ? -6.254 6.001 18.071 1.00 88.12 171 GLN A CA 1
ATOM 1350 C C . GLN A 1 171 ? -5.254 7.121 17.766 1.00 88.12 171 GLN A C 1
ATOM 1352 O O . GLN A 1 171 ? -4.648 7.129 16.698 1.00 88.12 171 GLN A O 1
ATOM 1357 N N . THR A 1 172 ? -4.996 8.013 18.723 1.00 89.50 172 THR A N 1
ATOM 1358 C CA . THR A 1 172 ? -4.016 9.097 18.557 1.00 89.50 172 THR A CA 1
ATOM 1359 C C . THR A 1 172 ? -2.601 8.549 18.390 1.00 89.50 172 THR A C 1
ATOM 1361 O O . THR A 1 172 ? -1.880 8.973 17.489 1.00 89.50 172 THR A O 1
ATOM 1364 N N . GLY A 1 173 ? -2.202 7.569 19.206 1.00 90.75 173 GLY A N 1
ATOM 1365 C CA . GLY A 1 173 ? -0.885 6.939 19.107 1.00 90.75 173 GLY A CA 1
ATOM 1366 C C . GLY A 1 173 ? -0.669 6.247 17.761 1.00 90.75 173 GLY A C 1
ATOM 1367 O O . GLY A 1 173 ? 0.371 6.425 17.129 1.00 90.75 173 GLY A O 1
ATOM 1368 N N . PHE A 1 174 ? -1.672 5.512 17.280 1.00 88.81 174 PHE A N 1
ATOM 1369 C CA . PHE A 1 174 ? -1.601 4.840 15.986 1.00 88.81 174 PHE A CA 1
ATOM 1370 C C . PHE A 1 174 ? -1.657 5.832 14.811 1.00 88.81 174 PHE A C 1
ATOM 1372 O O . PHE A 1 174 ? -0.955 5.645 13.820 1.00 88.81 174 PHE A O 1
ATOM 1379 N N . ALA A 1 175 ? -2.414 6.928 14.925 1.00 88.94 175 ALA A N 1
ATOM 1380 C CA . ALA A 1 175 ? -2.446 7.985 13.914 1.00 88.94 175 ALA A CA 1
ATOM 1381 C C . ALA A 1 175 ? -1.088 8.692 13.803 1.00 88.94 175 ALA A C 1
ATOM 1383 O O . ALA A 1 175 ? -0.577 8.878 12.699 1.00 88.94 175 ALA A O 1
ATOM 1384 N N . LEU A 1 176 ? -0.463 9.020 14.938 1.00 92.75 176 LEU A N 1
ATOM 1385 C CA . LEU A 1 176 ? 0.889 9.580 14.974 1.00 92.75 176 LEU A CA 1
ATOM 1386 C C . LEU A 1 176 ? 1.921 8.613 14.390 1.00 92.75 176 LEU A C 1
ATOM 1388 O O . LEU A 1 176 ? 2.803 9.049 13.653 1.00 92.75 176 LEU A O 1
ATOM 1392 N N . LEU A 1 177 ? 1.791 7.311 14.662 1.00 90.12 177 LEU A N 1
ATOM 1393 C CA . LEU A 1 177 ? 2.639 6.281 14.060 1.00 90.12 177 LEU A CA 1
ATOM 1394 C C . LEU A 1 177 ? 2.491 6.263 12.535 1.00 90.12 177 LEU A C 1
ATOM 1396 O O . LEU A 1 177 ? 3.500 6.295 11.836 1.00 90.12 177 LEU A O 1
ATOM 1400 N N . LEU A 1 178 ? 1.261 6.257 12.011 1.00 86.81 178 LEU A N 1
ATOM 1401 C CA . LEU A 1 178 ? 1.010 6.278 10.566 1.00 86.81 178 LEU A CA 1
ATOM 1402 C C . LEU A 1 178 ? 1.550 7.550 9.904 1.00 86.81 178 LEU A C 1
ATOM 1404 O O . LEU A 1 178 ? 2.181 7.467 8.853 1.00 86.81 178 LEU A O 1
ATOM 1408 N N . ILE A 1 179 ? 1.345 8.716 10.523 1.00 88.75 179 ILE A N 1
ATOM 1409 C CA . ILE A 1 179 ? 1.888 9.991 10.032 1.00 88.75 179 ILE A CA 1
ATOM 1410 C C . ILE A 1 179 ? 3.419 9.951 10.044 1.00 88.75 179 ILE A C 1
ATOM 1412 O O . ILE A 1 179 ? 4.048 10.302 9.047 1.00 88.75 179 ILE A O 1
ATOM 1416 N N . GLY A 1 180 ? 4.029 9.482 11.134 1.00 90.31 180 GLY A N 1
ATOM 1417 C CA . GLY A 1 180 ? 5.479 9.331 11.243 1.00 90.31 180 GLY A CA 1
ATOM 1418 C C . GLY A 1 180 ? 6.045 8.377 10.192 1.00 90.31 180 GLY A C 1
ATOM 1419 O O . GLY A 1 180 ? 7.049 8.685 9.554 1.00 90.31 180 GLY A O 1
ATOM 1420 N N . PHE A 1 181 ? 5.363 7.260 9.945 1.00 84.88 181 PHE A N 1
ATOM 1421 C CA . PHE A 1 181 ? 5.723 6.302 8.904 1.00 84.88 181 PHE A CA 1
ATOM 1422 C C . PHE A 1 181 ? 5.606 6.904 7.496 1.00 84.88 181 PHE A C 1
ATOM 1424 O O . PHE A 1 181 ? 6.511 6.738 6.682 1.00 84.88 181 PHE A O 1
ATOM 1431 N N . MET A 1 182 ? 4.546 7.671 7.221 1.00 83.38 182 MET A N 1
ATOM 1432 C CA . MET A 1 182 ? 4.388 8.392 5.953 1.00 83.38 182 MET A CA 1
ATOM 1433 C C . MET A 1 182 ? 5.490 9.429 5.739 1.00 83.38 182 MET A C 1
ATOM 1435 O O . MET A 1 182 ? 6.028 9.525 4.635 1.00 83.38 182 MET A O 1
ATOM 1439 N N . LEU A 1 183 ? 5.865 10.176 6.781 1.00 87.00 183 LEU A N 1
ATOM 1440 C CA . LEU A 1 183 ? 6.986 11.115 6.723 1.00 87.00 183 LEU A CA 1
ATOM 1441 C C . LEU A 1 183 ? 8.308 10.387 6.462 1.00 87.00 183 LEU A C 1
ATOM 1443 O O . LEU A 1 183 ? 9.067 10.818 5.600 1.00 87.00 183 LEU A O 1
ATOM 1447 N N . PHE A 1 184 ? 8.554 9.268 7.144 1.00 84.06 184 PHE A N 1
ATOM 1448 C CA . PHE A 1 184 ? 9.750 8.445 6.958 1.00 84.06 184 PHE A CA 1
ATOM 1449 C C . PHE A 1 184 ? 9.870 7.883 5.534 1.00 84.06 184 PHE A C 1
ATOM 1451 O O . PHE A 1 184 ? 10.929 7.972 4.915 1.00 84.06 184 PHE A O 1
ATOM 1458 N N . ILE A 1 185 ? 8.783 7.344 4.976 1.00 79.12 185 ILE A N 1
ATOM 1459 C CA . ILE A 1 185 ? 8.784 6.879 3.583 1.00 79.12 185 ILE A CA 1
ATOM 1460 C C . ILE A 1 185 ? 8.972 8.060 2.631 1.00 79.12 185 ILE A C 1
ATOM 1462 O O . ILE A 1 185 ? 9.721 7.957 1.668 1.00 79.12 185 ILE A O 1
ATOM 1466 N N . THR A 1 186 ? 8.333 9.200 2.895 1.00 80.62 186 THR A N 1
ATOM 1467 C CA . THR A 1 186 ? 8.450 10.376 2.023 1.00 80.62 186 THR A CA 1
ATOM 1468 C C . THR A 1 186 ? 9.877 10.923 1.995 1.00 80.62 186 THR A C 1
ATOM 1470 O O . THR A 1 186 ? 10.355 11.295 0.927 1.00 80.62 186 THR A O 1
ATOM 1473 N N . THR A 1 187 ? 10.592 10.957 3.126 1.00 80.75 187 THR A N 1
ATOM 1474 C CA . THR A 1 187 ? 12.005 11.373 3.144 1.00 80.75 187 THR A CA 1
ATOM 1475 C C . THR A 1 187 ? 12.905 10.372 2.426 1.00 80.75 187 THR A C 1
ATOM 1477 O O . THR A 1 187 ? 13.829 10.795 1.732 1.00 80.75 187 THR A O 1
ATOM 1480 N N . LYS A 1 188 ? 12.613 9.068 2.522 1.00 78.44 188 LYS A N 1
ATOM 1481 C CA . LYS A 1 188 ? 13.281 8.026 1.729 1.00 78.44 188 LYS A CA 1
ATOM 1482 C C . LYS A 1 188 ? 13.044 8.221 0.226 1.00 78.44 188 LYS A C 1
ATOM 1484 O O . LYS A 1 188 ? 14.013 8.253 -0.524 1.00 78.44 188 LYS A O 1
ATOM 1489 N N . ASP A 1 189 ? 11.795 8.411 -0.198 1.00 68.06 189 ASP A N 1
ATOM 1490 C CA . ASP A 1 189 ? 11.427 8.682 -1.596 1.00 68.06 189 ASP A CA 1
ATOM 1491 C C . ASP A 1 189 ? 12.110 9.958 -2.118 1.00 68.06 189 ASP A C 1
ATOM 1493 O O . ASP A 1 189 ? 12.601 9.991 -3.245 1.00 68.06 189 ASP A O 1
ATOM 1497 N N . LEU A 1 190 ? 12.168 11.025 -1.311 1.00 73.56 190 LEU A N 1
ATOM 1498 C CA . LEU A 1 190 ? 12.883 12.256 -1.669 1.00 73.56 190 LEU A CA 1
ATOM 1499 C C . LEU A 1 190 ? 14.389 12.020 -1.816 1.00 73.56 190 LEU A C 1
ATOM 1501 O O . LEU A 1 190 ? 14.998 12.559 -2.733 1.00 73.56 190 LEU A O 1
ATOM 1505 N N . GLY A 1 191 ? 14.989 11.217 -0.937 1.00 69.06 191 GLY A N 1
ATOM 1506 C CA . GLY A 1 191 ? 16.407 10.862 -1.015 1.00 69.06 191 GLY A CA 1
ATOM 1507 C C . GLY A 1 191 ? 16.753 9.992 -2.225 1.00 69.06 191 GLY A C 1
ATOM 1508 O O . GLY A 1 191 ? 17.828 10.154 -2.788 1.00 69.06 191 GLY A O 1
ATOM 1509 N N . ASP A 1 192 ? 15.840 9.115 -2.647 1.00 65.06 192 ASP A N 1
ATOM 1510 C CA . ASP A 1 192 ? 15.990 8.293 -3.857 1.00 65.06 192 ASP A CA 1
ATOM 1511 C C . ASP A 1 192 ? 15.759 9.108 -5.147 1.00 65.06 192 ASP A C 1
ATOM 1513 O O . ASP A 1 192 ? 16.368 8.864 -6.187 1.00 65.06 192 ASP A O 1
ATOM 1517 N N . THR A 1 193 ? 14.894 10.127 -5.085 1.00 58.47 193 THR A N 1
ATOM 1518 C CA . THR A 1 193 ? 14.545 10.978 -6.239 1.00 58.47 193 THR A CA 1
ATOM 1519 C C . THR A 1 193 ? 15.437 12.203 -6.421 1.00 58.47 193 THR A C 1
ATOM 1521 O O . THR A 1 193 ? 15.540 12.701 -7.544 1.00 58.47 193 THR A O 1
ATOM 1524 N N . ILE A 1 194 ? 16.093 12.694 -5.366 1.00 49.28 194 ILE A N 1
ATOM 1525 C CA . ILE A 1 194 ? 17.221 13.617 -5.490 1.00 49.28 194 ILE A CA 1
ATOM 1526 C C . ILE A 1 194 ? 18.408 12.746 -5.900 1.00 49.28 194 ILE A C 1
ATOM 1528 O O . ILE A 1 194 ? 18.868 11.962 -5.073 1.00 49.28 194 ILE A O 1
ATOM 1532 N N . PRO A 1 195 ? 18.933 12.849 -7.136 1.00 45.38 195 PRO A N 1
ATOM 1533 C CA . PRO A 1 195 ? 20.161 12.157 -7.474 1.00 45.38 195 PRO A CA 1
ATOM 1534 C C . PRO A 1 195 ? 21.222 12.710 -6.528 1.00 45.38 195 PRO A C 1
ATOM 1536 O O . PRO A 1 195 ? 21.647 13.859 -6.666 1.00 45.38 195 PRO A O 1
ATOM 1539 N N . ALA A 1 196 ? 21.579 11.930 -5.510 1.00 42.31 196 ALA A N 1
ATOM 1540 C CA . ALA A 1 196 ? 22.557 12.284 -4.500 1.00 42.31 196 ALA A CA 1
ATOM 1541 C C . ALA A 1 196 ? 23.932 12.302 -5.156 1.00 42.31 196 ALA A C 1
ATOM 1543 O O . ALA A 1 196 ? 24.698 11.373 -4.946 1.00 42.31 196 ALA A O 1
ATOM 1544 N N . GLY A 1 197 ? 24.189 13.287 -6.031 1.00 43.53 197 GLY A N 1
ATOM 1545 C CA . GLY A 1 197 ? 25.395 13.396 -6.849 1.00 43.53 197 GLY A CA 1
ATOM 1546 C C . GLY A 1 197 ? 25.926 12.022 -7.226 1.00 43.53 197 GLY A C 1
ATOM 1547 O O . GLY A 1 197 ? 27.077 11.714 -6.920 1.00 43.53 197 GLY A O 1
ATOM 1548 N N . GLY A 1 198 ? 25.039 11.152 -7.726 1.00 40.22 198 GLY A N 1
ATOM 1549 C CA . GLY A 1 198 ? 25.390 9.784 -8.041 1.00 40.22 198 GLY A CA 1
ATOM 1550 C C . GLY A 1 198 ? 26.433 9.906 -9.118 1.00 40.22 198 GLY A C 1
ATOM 1551 O O . GLY A 1 198 ? 26.110 10.351 -10.215 1.00 40.22 198 GLY A O 1
ATOM 1552 N N . LYS A 1 199 ? 27.691 9.619 -8.763 1.00 44.91 199 LYS A N 1
ATOM 1553 C CA . LYS A 1 199 ? 28.777 9.441 -9.719 1.00 44.91 199 LYS A CA 1
ATOM 1554 C C . LYS A 1 199 ? 28.147 8.707 -10.888 1.00 44.91 199 LYS A C 1
ATOM 1556 O O . LYS A 1 199 ? 27.587 7.634 -10.657 1.00 44.91 199 LYS A O 1
ATOM 1561 N N . ASP A 1 200 ? 28.185 9.301 -12.076 1.00 42.88 200 ASP A N 1
ATOM 1562 C CA . ASP A 1 200 ? 27.895 8.604 -13.319 1.00 42.88 200 ASP A CA 1
ATOM 1563 C C . ASP A 1 200 ? 28.904 7.458 -13.392 1.00 42.88 200 ASP A C 1
ATOM 1565 O O . ASP A 1 200 ? 29.970 7.563 -14.003 1.00 42.88 200 ASP A O 1
ATOM 1569 N N . ALA A 1 201 ? 28.632 6.380 -12.659 1.00 49.94 201 ALA A N 1
ATOM 1570 C CA . ALA A 1 201 ? 29.359 5.145 -12.716 1.00 49.94 201 ALA A CA 1
ATOM 1571 C C . ALA A 1 201 ? 28.953 4.605 -14.070 1.00 49.94 201 ALA A C 1
ATOM 1573 O O . ALA A 1 201 ? 27.953 3.902 -14.214 1.00 49.94 201 ALA A O 1
ATOM 1574 N N . LYS A 1 202 ? 29.678 5.073 -15.092 1.00 49.28 202 LYS A N 1
ATOM 1575 C CA . LYS A 1 202 ? 29.591 4.541 -16.436 1.00 49.28 202 LYS A CA 1
ATOM 1576 C C . LYS A 1 202 ? 29.626 3.038 -16.259 1.00 49.28 202 LYS A C 1
ATOM 1578 O O . LYS A 1 202 ? 30.559 2.510 -15.658 1.00 49.28 202 LYS A O 1
ATOM 1583 N N . VAL A 1 203 ? 28.567 2.382 -16.709 1.00 55.41 203 VAL A N 1
ATOM 1584 C CA . VAL A 1 203 ? 28.483 0.930 -16.712 1.00 55.41 203 VAL A CA 1
ATOM 1585 C C . VAL A 1 203 ? 29.558 0.468 -17.688 1.00 55.41 203 VAL A C 1
ATOM 1587 O O . VAL A 1 203 ? 29.359 0.485 -18.902 1.00 55.41 203 VAL A O 1
ATOM 1590 N N . VAL A 1 204 ? 30.745 0.176 -17.160 1.00 60.78 204 VAL A N 1
ATOM 1591 C CA . VAL A 1 204 ? 31.858 -0.350 -17.940 1.00 60.78 204 VAL A CA 1
ATOM 1592 C C . VAL A 1 204 ? 31.689 -1.857 -17.946 1.00 60.78 204 VAL A C 1
ATOM 1594 O O . VAL A 1 204 ? 31.793 -2.523 -16.915 1.00 60.78 204 VAL A O 1
ATOM 1597 N N . TRP A 1 205 ? 31.362 -2.387 -19.116 1.00 61.69 205 TRP A N 1
ATOM 1598 C CA . TRP A 1 205 ? 31.344 -3.822 -19.337 1.00 61.69 205 TRP A CA 1
ATOM 1599 C C . TRP A 1 205 ? 32.786 -4.307 -19.519 1.00 61.69 205 TRP A C 1
ATOM 1601 O O . TRP A 1 205 ? 33.561 -3.617 -20.186 1.00 61.69 205 TRP A O 1
ATOM 1611 N N . PRO A 1 206 ? 33.169 -5.452 -18.930 1.00 63.91 206 PRO A N 1
ATOM 1612 C CA . PRO A 1 206 ? 34.470 -6.047 -19.205 1.00 63.91 206 PRO A CA 1
ATOM 1613 C C . PRO A 1 206 ? 34.599 -6.331 -20.708 1.00 63.91 206 PRO A C 1
ATOM 1615 O O . PRO A 1 206 ? 33.631 -6.752 -21.346 1.00 63.91 206 PRO A O 1
ATOM 1618 N N . GLU A 1 207 ? 35.780 -6.080 -21.276 1.00 62.62 207 GLU A N 1
ATOM 1619 C CA . GLU A 1 207 ? 36.045 -6.389 -22.681 1.00 62.62 207 GLU A CA 1
ATOM 1620 C C . GLU A 1 207 ? 35.886 -7.895 -22.906 1.00 62.62 207 GLU A C 1
ATOM 1622 O O . GLU A 1 207 ? 36.530 -8.718 -22.254 1.00 62.62 207 GLU A O 1
ATOM 1627 N N . VAL A 1 208 ? 34.986 -8.258 -23.819 1.00 57.75 208 VAL A N 1
ATOM 1628 C CA . VAL A 1 208 ? 34.783 -9.647 -24.222 1.00 57.75 208 VAL A CA 1
ATOM 1629 C C . VAL A 1 208 ? 35.928 -9.998 -25.167 1.00 57.75 208 VAL A C 1
ATOM 1631 O O . VAL A 1 208 ? 35.922 -9.574 -26.322 1.00 57.75 208 VAL A O 1
ATOM 1634 N N . SER A 1 209 ? 36.932 -10.736 -24.686 1.00 45.81 209 SER A N 1
ATOM 1635 C CA . SER A 1 209 ? 37.904 -11.369 -25.580 1.00 45.81 209 SER A CA 1
ATOM 1636 C C . SER A 1 209 ? 37.147 -12.366 -26.456 1.00 45.81 209 SER A C 1
ATOM 1638 O O . SER A 1 209 ? 36.524 -13.285 -25.918 1.00 45.81 209 SER A O 1
ATOM 1640 N N . GLN A 1 210 ? 37.150 -12.130 -27.770 1.00 36.78 210 GLN A N 1
ATOM 1641 C CA . GLN A 1 210 ? 36.587 -13.051 -28.761 1.00 36.78 210 GLN A CA 1
ATOM 1642 C C . GLN A 1 210 ? 37.252 -14.426 -28.702 1.00 36.78 210 GLN A C 1
ATOM 1644 O O . GLN A 1 210 ? 38.477 -14.474 -28.442 1.00 36.78 210 GLN A O 1
#

Mean predicted aligned error: 15.96 Å

Solvent-accessible surface area (backbone atoms only — not comparable to full-atom values): 12747 Å² total; per-residue (Å²): 135,80,90,71,53,71,70,56,55,41,63,76,56,42,75,45,77,42,80,41,78,47,71,59,86,94,45,76,44,80,42,79,47,60,38,54,67,60,59,55,82,94,46,70,91,59,76,74,38,76,84,82,70,85,64,91,78,66,81,73,82,73,73,87,74,82,75,51,73,69,55,54,53,54,50,48,53,51,51,51,51,52,49,52,56,44,54,72,35,97,86,44,92,62,51,79,87,72,59,70,29,73,63,48,48,53,49,50,53,55,55,38,54,74,41,92,64,11,69,61,51,44,50,52,52,49,51,52,51,50,54,52,49,52,55,58,33,58,36,80,38,71,76,32,66,18,15,53,50,50,50,52,52,50,29,64,74,64,74,47,83,73,62,64,69,61,52,52,51,52,25,51,52,51,46,52,48,53,51,51,49,52,53,52,41,41,54,50,46,48,56,71,69,44,74,75,79,64,73,84,71,67,79,43,65,70,83,78,82,129

Sequence (210 aa):
MGTLHVSQLLADNGWKQSVFQVRRGDQVIECSVTPLKPAGEIFEDQDPKVGILWDWQANIETAMVHPTPYFQIMDSLKTMWVTISKVTSPSSHVGVDQLAGPVGIARTKYLLLKTEDGWLRVMWFFVLFNVNLAVLNMLPLPVLDGGHIVMAIIEWIRGRPVNPRVLEVVQTGFALLLIGFMLFITTKDLGDTIPAGGKDAKVVWPEVSQ

Secondary structure (DSSP, 8-state):
-----HHHHHHHHTTS-EEEEEEETTEEEEEEE--B--BSGGGTTPPPB------SSS----------HHHHHHHHHHHHHHHHHHHHSTT----GGGS--HHHHHHHHHHHHTSTTHHHHHHHHHHHHHHHHHHHHTSS-TTSHHHHHHHHHHHHHHTS---HHHHHHHHHHHHHHHHHHHHHHHHHHHHHHS---------BPPP---

pLDDT: mean 71.33, std 13.82, range [34.44, 92.75]

Nearest PDB structures (foldseek):
  3p9a-assembly1_G  TM=4.901E-01  e=4.873E+00  Lederbergvirus P22
  7odt-assembly1_a  TM=2.470E-01  e=2.029E+00  Homo sapiens